Protein AF-A0A417VMA9-F1 (afdb_monomer)

Solvent-accessible surface area (backbone atoms only — not comparable to full-atom values): 10543 Å² total; per-residue (Å²): 118,49,78,43,58,82,86,74,83,81,53,62,30,38,39,40,76,44,81,54,80,94,38,62,38,35,38,40,38,42,87,81,85,48,74,81,24,49,42,68,29,71,67,46,58,59,32,67,67,30,81,51,71,67,40,43,45,50,41,33,34,76,70,70,50,23,21,69,17,14,29,20,3,49,51,17,43,26,42,71,57,27,66,65,32,25,73,35,70,60,92,77,21,39,17,34,72,40,32,38,71,70,56,33,54,49,42,41,50,50,12,54,43,54,78,28,54,60,62,32,52,28,27,49,52,41,40,53,61,57,56,45,46,82,36,59,69,59,51,53,46,26,38,66,32,80,48,16,37,55,28,13,46,46,40,38,62,67,74,66,51,48,64,26,90,84,53,82,31,44,62,46,80,60,76,93,51,62,88,49,42,83,40,18,21,59,59,38,64,57,21,23,54,41,1,45,54,42,47,72,69,53,132

Radius of gyration: 18.24 Å; Cα contacts (8 Å, |Δi|>4): 379; chains: 1; bounding box: 50×52×32 Å

Sequence (203 aa):
MYAGDIDGDGQAEIIQASYSRGRVCIDKFQTNNRIVGYGRPYVAALAGSVGDENALYEYLTKTCGFSKAGACGVLANIYVESTYDPTNVTGRYYGICQWGDDRLRNMKNYCIQNGYSPDSFQGQVSFMVYELADYPELVTFLKTATDPQLAAQEFCAGYERAVDSSGAGAKYTGNLYPARRKNSYQALKKRMNEAERLFQSKG

Nearest PDB structures (foldseek):
  6cfc-assembly1_A  TM=4.114E-01  e=4.421E-02  Campylobacter jejuni
  3na0-assembly1_A  TM=1.579E-01  e=2.873E+00  Homo sapiens

Structure (mmCIF, N/CA/C/O backbone):
data_AF-A0A417VMA9-F1
#
_entry.id   AF-A0A417VMA9-F1
#
loop_
_atom_site.group_PDB
_atom_site.id
_atom_site.type_symbol
_atom_site.label_atom_id
_atom_site.label_alt_id
_atom_site.label_comp_id
_atom_site.label_asym_id
_atom_site.label_entity_id
_atom_site.label_seq_id
_atom_site.pdbx_PDB_ins_code
_atom_site.Cartn_x
_atom_site.Cartn_y
_atom_site.Cartn_z
_atom_site.occupancy
_atom_site.B_iso_or_equiv
_atom_site.auth_seq_id
_atom_site.auth_comp_id
_atom_site.auth_asym_id
_atom_site.auth_atom_id
_atom_site.pdbx_PDB_model_num
ATOM 1 N N . MET A 1 1 ? -18.044 -26.624 13.365 1.00 62.94 1 MET A N 1
ATOM 2 C CA . MET A 1 1 ? -18.110 -27.461 12.154 1.00 62.94 1 MET A CA 1
ATOM 3 C C . MET A 1 1 ? -19.580 -27.666 11.854 1.00 62.94 1 MET A C 1
ATOM 5 O O . MET A 1 1 ? -20.301 -28.058 12.762 1.00 62.94 1 MET A O 1
ATOM 9 N N . TYR A 1 2 ? -20.026 -27.297 10.660 1.00 69.94 2 TYR A N 1
ATOM 10 C CA . TYR A 1 2 ? -21.401 -27.496 10.197 1.00 69.94 2 TYR A CA 1
ATOM 11 C C . TYR A 1 2 ? -21.351 -28.372 8.945 1.00 69.94 2 TYR A C 1
ATOM 13 O O . TYR A 1 2 ? -20.438 -28.195 8.142 1.00 69.94 2 TYR A O 1
ATOM 21 N N . ALA A 1 3 ? -22.283 -29.313 8.805 1.00 69.25 3 ALA A N 1
ATOM 22 C CA . ALA A 1 3 ? -22.387 -30.177 7.635 1.00 69.25 3 ALA A CA 1
ATOM 23 C C . ALA A 1 3 ? -23.830 -30.174 7.118 1.00 69.25 3 ALA A C 1
ATOM 25 O O . ALA A 1 3 ? -24.752 -30.418 7.898 1.00 69.25 3 ALA A O 1
ATOM 26 N N . GLY A 1 4 ? -24.020 -29.882 5.833 1.00 72.56 4 GLY A N 1
ATOM 27 C CA . GLY A 1 4 ? -25.332 -29.801 5.187 1.00 72.56 4 GLY A CA 1
ATOM 28 C C . GLY A 1 4 ? -25.221 -29.379 3.723 1.00 72.56 4 GLY A C 1
ATOM 29 O O . GLY A 1 4 ? -24.133 -29.033 3.280 1.00 72.56 4 GLY A O 1
ATOM 30 N N . ASP A 1 5 ? -26.330 -29.426 2.991 1.00 74.69 5 ASP A N 1
ATOM 31 C CA . ASP A 1 5 ? -26.445 -28.839 1.649 1.00 74.69 5 ASP A CA 1
ATOM 32 C C . ASP A 1 5 ? -26.721 -27.337 1.803 1.00 74.69 5 ASP A C 1
ATOM 34 O O . ASP A 1 5 ? -27.808 -26.933 2.228 1.00 74.69 5 ASP A O 1
ATOM 38 N N . ILE A 1 6 ? -25.688 -26.520 1.601 1.00 66.94 6 ILE A N 1
ATOM 39 C CA . ILE A 1 6 ? -25.705 -25.091 1.949 1.00 66.94 6 ILE A CA 1
ATOM 40 C C . ILE A 1 6 ? -26.002 -24.226 0.727 1.00 66.94 6 ILE A C 1
ATOM 42 O O . ILE A 1 6 ? -26.491 -23.106 0.887 1.00 66.94 6 ILE A O 1
ATOM 46 N N . ASP A 1 7 ? -25.704 -24.712 -0.478 1.00 65.25 7 ASP A N 1
ATOM 47 C CA . ASP A 1 7 ? -25.976 -23.994 -1.725 1.00 65.25 7 ASP A CA 1
ATOM 48 C C . ASP A 1 7 ? -27.161 -24.548 -2.533 1.00 65.25 7 ASP A C 1
ATOM 50 O O . ASP A 1 7 ? -27.565 -23.919 -3.513 1.00 65.25 7 ASP A O 1
ATOM 54 N N . GLY A 1 8 ? -27.792 -25.629 -2.069 1.00 67.81 8 GLY A N 1
ATOM 55 C CA . GLY A 1 8 ? -29.002 -26.194 -2.654 1.00 67.81 8 GLY A CA 1
ATOM 56 C C . GLY A 1 8 ? -28.743 -27.018 -3.914 1.00 67.81 8 GLY A C 1
ATOM 57 O O . GLY A 1 8 ? -29.671 -27.203 -4.707 1.00 67.81 8 GLY A O 1
ATOM 58 N N . ASP A 1 9 ? -27.506 -27.477 -4.134 1.00 74.62 9 ASP A N 1
ATOM 59 C CA . ASP A 1 9 ? -27.121 -28.296 -5.288 1.00 74.62 9 ASP A CA 1
ATOM 60 C C . ASP A 1 9 ? -27.356 -29.807 -5.079 1.00 74.62 9 ASP A C 1
ATOM 62 O O . ASP A 1 9 ? -27.178 -30.606 -6.006 1.00 74.62 9 ASP A O 1
ATOM 66 N N . GLY A 1 10 ? -27.802 -30.202 -3.881 1.00 73.50 10 GLY A N 1
ATOM 67 C CA . GLY A 1 10 ? -28.049 -31.589 -3.503 1.00 73.50 10 GLY A CA 1
ATOM 68 C C . GLY A 1 10 ? -26.810 -32.346 -3.014 1.00 73.50 10 GLY A C 1
ATOM 69 O O . GLY A 1 10 ? -26.902 -33.558 -2.791 1.00 73.50 10 GLY A O 1
ATOM 70 N N . GLN A 1 11 ? -25.662 -31.685 -2.834 1.00 71.62 11 GLN A N 1
ATOM 71 C CA . GLN A 1 11 ? -24.444 -32.256 -2.256 1.00 71.62 11 GLN A CA 1
ATOM 72 C C . GLN A 1 11 ? -24.197 -31.728 -0.840 1.00 71.62 11 GLN A C 1
ATOM 74 O O . GLN A 1 11 ? -24.421 -30.570 -0.515 1.00 71.62 11 GLN A O 1
ATOM 79 N N . ALA A 1 12 ? -23.703 -32.602 0.039 1.00 63.12 12 ALA A N 1
ATOM 80 C CA . ALA A 1 12 ? -23.353 -32.206 1.396 1.00 63.12 12 ALA A CA 1
ATOM 81 C C . ALA A 1 12 ? -21.993 -31.496 1.427 1.00 63.12 12 ALA A C 1
ATOM 83 O O . ALA A 1 12 ? -20.994 -32.006 0.908 1.00 63.12 12 ALA A O 1
ATOM 84 N N . GLU A 1 13 ? -21.929 -30.367 2.127 1.00 73.12 13 GLU A N 1
ATOM 85 C CA . GLU A 1 13 ? -20.699 -29.617 2.352 1.00 73.12 13 GLU A CA 1
ATOM 86 C C . GLU A 1 13 ? -20.372 -29.488 3.821 1.00 73.12 13 GLU A C 1
ATOM 88 O O . GLU A 1 13 ? -21.246 -29.432 4.684 1.00 73.12 13 GLU A O 1
ATOM 93 N N . ILE A 1 14 ? -19.075 -29.411 4.100 1.00 66.44 14 ILE A N 1
ATOM 94 C CA . ILE A 1 14 ? -18.556 -29.164 5.434 1.00 66.44 14 ILE A CA 1
ATOM 95 C C . ILE A 1 14 ? -18.055 -27.729 5.476 1.00 66.44 14 ILE A C 1
ATOM 97 O O . ILE A 1 14 ? -17.143 -27.356 4.737 1.00 66.44 14 ILE A O 1
ATOM 101 N N . ILE A 1 15 ? -18.624 -26.943 6.386 1.00 66.50 15 ILE A N 1
ATOM 102 C CA . ILE A 1 15 ? -18.086 -25.647 6.772 1.00 66.50 15 ILE A CA 1
ATOM 103 C C . ILE A 1 15 ? -17.265 -25.798 8.046 1.00 66.50 15 ILE A C 1
ATOM 105 O O . ILE A 1 15 ? -17.775 -26.156 9.121 1.00 66.50 15 ILE A O 1
ATOM 109 N N . GLN A 1 16 ? -15.990 -25.440 7.943 1.00 65.81 16 GLN A N 1
ATOM 110 C CA . GLN A 1 16 ? -15.121 -25.254 9.092 1.00 65.81 16 GLN A CA 1
ATOM 111 C C . GLN A 1 16 ? -14.770 -23.777 9.228 1.00 65.81 16 GLN A C 1
ATOM 113 O O . GLN A 1 16 ? -14.097 -23.204 8.383 1.00 65.81 16 GLN A O 1
ATOM 118 N N . ALA A 1 17 ? -15.212 -23.155 10.318 1.00 63.62 17 ALA A N 1
ATOM 119 C CA . ALA A 1 17 ? -14.650 -21.877 10.715 1.00 63.62 17 ALA A CA 1
ATOM 120 C C . ALA A 1 17 ? -13.272 -22.135 11.332 1.00 63.62 17 ALA A C 1
ATOM 122 O O . ALA A 1 17 ? -13.153 -22.908 12.287 1.00 63.62 17 ALA A O 1
ATOM 123 N N . SER A 1 18 ? -12.245 -21.503 10.787 1.00 61.75 18 SER A N 1
ATOM 124 C CA . SER A 1 18 ? -10.897 -21.492 11.339 1.00 61.75 18 SER A CA 1
ATOM 125 C C . SER A 1 18 ? -10.500 -20.046 11.655 1.00 61.75 18 SER A C 1
ATOM 127 O O . SER A 1 18 ? -11.027 -19.094 11.080 1.00 61.75 18 SER A O 1
ATOM 129 N N . TYR A 1 19 ? -9.628 -19.852 12.644 1.00 52.66 19 TYR A N 1
ATOM 130 C CA . TYR A 1 19 ? -9.068 -18.538 12.950 1.00 52.66 19 TYR A CA 1
ATOM 131 C C . TYR A 1 19 ? -7.613 -18.530 12.505 1.00 52.66 19 TYR A C 1
ATOM 133 O O . TYR A 1 19 ? -6.790 -19.273 13.038 1.00 52.66 19 TYR A O 1
ATOM 141 N N . SER A 1 20 ? -7.303 -17.718 11.501 1.00 54.97 20 SER A N 1
ATOM 142 C CA . SER A 1 20 ? -5.969 -17.618 10.920 1.00 54.97 20 SER A CA 1
ATOM 143 C C . SER A 1 20 ? -5.673 -16.168 10.573 1.00 54.97 20 SER A C 1
ATOM 145 O O . SER A 1 20 ? -6.561 -15.429 10.145 1.00 54.97 20 SER A O 1
ATOM 147 N N . ARG A 1 21 ? -4.421 -15.737 10.776 1.00 58.12 21 ARG A N 1
ATOM 148 C CA . ARG A 1 21 ? -3.958 -14.386 10.406 1.00 58.12 21 ARG A CA 1
ATOM 149 C C . ARG A 1 21 ? -4.844 -13.250 10.955 1.00 58.12 21 ARG A C 1
ATOM 151 O O . ARG A 1 21 ? -5.111 -12.259 10.279 1.00 58.12 21 ARG A O 1
ATOM 158 N N . GLY A 1 22 ? -5.339 -13.409 12.185 1.00 53.28 22 GLY A N 1
ATOM 159 C CA . GLY A 1 22 ? -6.179 -12.411 12.857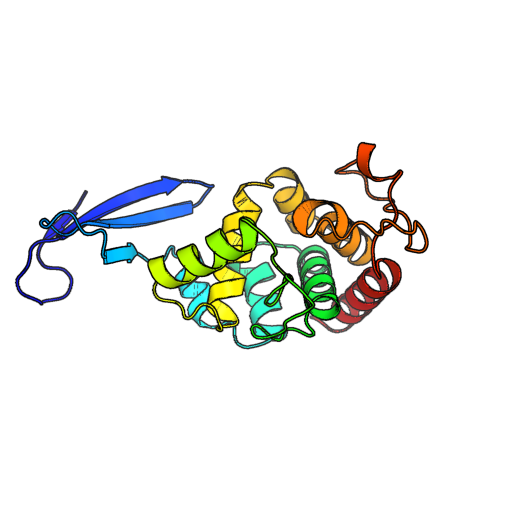 1.00 53.28 22 GLY A CA 1
ATOM 160 C C . GLY A 1 22 ? -7.626 -12.329 12.350 1.00 53.28 22 GLY A C 1
ATOM 161 O O . GLY A 1 22 ? -8.316 -11.351 12.639 1.00 53.28 22 GLY A O 1
ATOM 162 N N . ARG A 1 23 ? -8.093 -13.313 11.568 1.00 53.78 23 ARG A N 1
ATOM 163 C CA . ARG A 1 23 ? -9.422 -13.334 10.940 1.00 53.78 23 ARG A CA 1
ATOM 164 C C . ARG A 1 23 ? -10.092 -14.688 11.102 1.00 53.78 23 ARG A C 1
ATOM 166 O O . ARG A 1 23 ? -9.427 -15.717 11.139 1.00 53.78 23 ARG A O 1
ATOM 173 N N . VAL A 1 24 ? -11.422 -14.672 11.132 1.00 56.66 24 VAL A N 1
ATOM 174 C CA . VAL A 1 24 ? -12.223 -15.882 10.928 1.00 56.66 24 VAL A CA 1
ATOM 175 C C . VAL A 1 24 ? -12.251 -16.169 9.425 1.00 56.66 24 VAL A C 1
ATOM 177 O O . VAL A 1 24 ? -12.772 -15.364 8.650 1.00 56.66 24 VAL A O 1
ATOM 180 N N . CYS A 1 25 ? -11.663 -17.288 9.019 1.00 56.97 25 CYS A N 1
ATOM 181 C CA . CYS A 1 25 ? -11.839 -17.893 7.706 1.00 56.97 25 CYS A CA 1
ATOM 182 C C . CYS A 1 25 ? -12.927 -18.966 7.793 1.00 56.97 25 CYS A C 1
ATOM 184 O O . CYS A 1 25 ? -13.089 -19.631 8.815 1.00 56.97 25 CYS A O 1
ATOM 186 N N . ILE A 1 26 ? -13.721 -19.085 6.735 1.00 57.34 26 ILE A N 1
ATOM 187 C CA . ILE A 1 26 ? -14.785 -20.079 6.625 1.00 57.34 26 ILE A CA 1
ATOM 188 C C . ILE A 1 26 ? -14.368 -20.994 5.484 1.00 57.34 26 ILE A C 1
ATOM 190 O O . ILE A 1 26 ? -14.397 -20.580 4.339 1.00 57.34 26 ILE A O 1
ATOM 194 N N . ASP A 1 27 ? -13.949 -22.214 5.767 1.00 60.56 27 ASP A N 1
ATOM 195 C CA . ASP A 1 27 ? -13.502 -23.163 4.750 1.00 60.56 27 ASP A CA 1
ATOM 196 C C . ASP A 1 27 ? -14.712 -23.987 4.281 1.00 60.56 27 ASP A C 1
ATOM 198 O O . ASP A 1 27 ? -15.361 -24.621 5.118 1.00 60.56 27 ASP A O 1
ATOM 202 N N . LYS A 1 28 ? -15.040 -23.976 2.975 1.00 57.41 28 LYS A N 1
ATOM 203 C CA . LYS A 1 28 ? -16.066 -24.857 2.381 1.00 57.41 28 LYS A CA 1
ATOM 204 C C . LYS A 1 28 ? -15.379 -26.074 1.753 1.00 57.41 28 LYS A C 1
ATOM 206 O O . LYS A 1 28 ? -14.653 -25.950 0.764 1.00 57.41 28 LYS A O 1
ATOM 211 N N . PHE A 1 29 ? -15.624 -27.258 2.306 1.00 56.09 29 PHE A N 1
ATOM 212 C CA . PHE A 1 29 ? -15.142 -28.532 1.770 1.00 56.09 29 PHE A CA 1
ATOM 213 C C . PHE A 1 29 ? -16.305 -29.316 1.150 1.00 56.09 29 PHE A C 1
ATOM 215 O O . PHE A 1 29 ? -17.298 -29.571 1.829 1.00 56.09 29 PHE A O 1
ATOM 222 N N . GLN A 1 30 ? -16.175 -29.734 -0.113 1.00 56.91 30 GLN A N 1
ATOM 223 C CA . GLN A 1 30 ? -17.049 -30.750 -0.715 1.00 56.91 30 GLN A CA 1
ATOM 224 C C . GLN A 1 30 ? -16.415 -32.140 -0.563 1.00 56.91 30 GLN A C 1
ATOM 226 O O . GLN A 1 30 ? -15.189 -32.285 -0.611 1.00 56.91 30 GLN A O 1
ATOM 231 N N . THR A 1 31 ? -17.242 -33.179 -0.415 1.00 51.75 31 THR A N 1
ATOM 232 C CA . THR A 1 31 ? -16.823 -34.573 -0.153 1.00 51.75 31 THR A CA 1
ATOM 233 C C . THR A 1 31 ? -15.995 -35.224 -1.272 1.00 51.75 31 THR A C 1
ATOM 235 O O . THR A 1 31 ? -15.455 -36.306 -1.073 1.00 51.75 31 THR A O 1
ATOM 238 N N . ASN A 1 32 ? -15.802 -34.554 -2.413 1.00 49.09 32 ASN A N 1
ATOM 239 C CA . ASN A 1 32 ? -15.029 -35.050 -3.560 1.00 49.09 32 ASN A CA 1
ATOM 240 C C . ASN A 1 32 ? -13.597 -34.485 -3.655 1.00 49.09 32 ASN A C 1
ATOM 242 O O . ASN A 1 32 ? -13.056 -34.323 -4.747 1.00 49.09 32 ASN A O 1
ATOM 246 N N . ASN A 1 33 ? -12.961 -34.191 -2.515 1.00 45.53 33 ASN A N 1
ATOM 247 C CA . ASN A 1 33 ? -11.546 -33.794 -2.423 1.00 45.53 33 ASN A CA 1
ATOM 248 C C . ASN A 1 33 ? -11.173 -32.522 -3.222 1.00 45.53 33 ASN A C 1
ATOM 250 O O . ASN A 1 33 ? -10.002 -32.279 -3.520 1.00 45.53 33 ASN A O 1
ATOM 254 N N . ARG A 1 34 ? -12.168 -31.693 -3.561 1.00 43.31 34 ARG A N 1
ATOM 255 C CA . ARG A 1 34 ? -11.998 -30.394 -4.214 1.00 43.31 34 ARG A CA 1
ATOM 256 C C . ARG A 1 34 ? -12.471 -29.310 -3.253 1.00 43.31 34 ARG A C 1
ATOM 258 O O . ARG A 1 34 ? -13.657 -29.190 -2.968 1.00 43.31 34 ARG A O 1
ATOM 265 N N . ILE A 1 35 ? -11.528 -28.526 -2.739 1.00 48.75 35 ILE A N 1
ATOM 266 C CA . ILE A 1 35 ? -11.827 -27.283 -2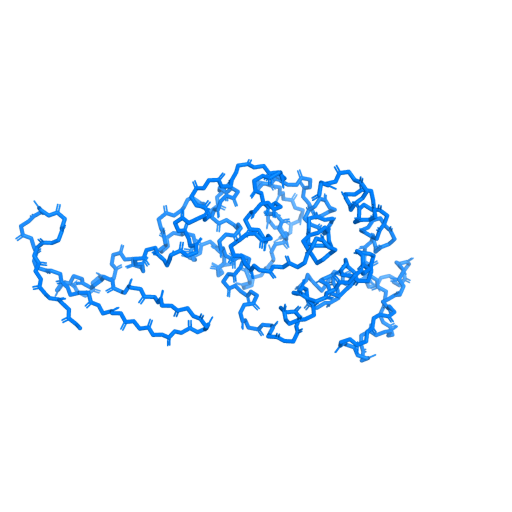.021 1.00 48.75 35 ILE A CA 1
ATOM 267 C C . ILE A 1 35 ? -12.434 -26.329 -3.055 1.00 48.75 35 ILE A C 1
ATOM 269 O O . ILE A 1 35 ? -11.745 -25.914 -3.987 1.00 48.75 35 ILE A O 1
ATOM 273 N N . VAL A 1 36 ? -13.727 -26.023 -2.932 1.00 46.34 36 VAL A N 1
ATOM 274 C CA . VAL A 1 36 ? -14.442 -25.105 -3.844 1.00 46.34 36 VAL A CA 1
ATOM 275 C C . VAL A 1 36 ? -14.317 -23.636 -3.435 1.00 46.34 36 VAL A C 1
ATOM 277 O O . VAL A 1 36 ? -14.868 -22.757 -4.089 1.00 46.34 36 VAL A O 1
ATOM 280 N N . GLY A 1 37 ? -13.516 -23.356 -2.410 1.00 50.12 37 GLY A N 1
ATOM 281 C CA . GLY A 1 37 ? -13.086 -22.013 -2.053 1.00 50.12 37 GLY A CA 1
ATOM 282 C C . GLY A 1 37 ? -13.115 -21.783 -0.552 1.00 50.12 37 GLY A C 1
ATOM 283 O O . GLY A 1 37 ? -13.890 -22.390 0.191 1.00 50.12 37 GLY A O 1
ATOM 284 N N . TYR A 1 38 ? -12.254 -20.876 -0.113 1.00 44.69 38 TYR A N 1
ATOM 285 C CA . TYR A 1 38 ? -12.371 -20.263 1.198 1.00 44.69 38 TYR A CA 1
ATOM 286 C C . TYR A 1 38 ? -13.596 -19.341 1.130 1.00 44.69 38 TYR A C 1
ATOM 288 O O . TYR A 1 38 ? -13.628 -18.384 0.356 1.00 44.69 38 TYR A O 1
ATOM 296 N N . GLY A 1 39 ? -14.646 -19.663 1.880 1.00 44.09 39 GLY A N 1
ATOM 297 C CA . GLY A 1 39 ? -15.782 -18.785 2.114 1.00 44.09 39 GLY A CA 1
ATOM 298 C C . GLY A 1 39 ? -15.279 -17.399 2.502 1.00 44.09 39 GLY A C 1
ATOM 299 O O . GLY A 1 39 ? -14.405 -17.256 3.361 1.00 44.09 39 GLY A O 1
ATOM 300 N N . ARG A 1 40 ? -15.807 -16.387 1.802 1.00 47.22 40 ARG A N 1
ATOM 301 C CA . ARG A 1 40 ? -15.371 -14.990 1.886 1.00 47.22 40 ARG A CA 1
ATOM 302 C C . ARG A 1 40 ? -15.208 -14.590 3.357 1.00 47.22 40 ARG A C 1
ATOM 304 O O . ARG A 1 40 ? -16.220 -14.513 4.056 1.00 47.22 40 ARG A O 1
ATOM 311 N N . PRO A 1 41 ? -13.987 -14.313 3.858 1.00 45.22 41 PRO A N 1
ATOM 312 C CA . PRO A 1 41 ? -13.857 -13.765 5.202 1.00 45.22 41 PRO A CA 1
ATOM 313 C C . PRO A 1 41 ? -14.672 -12.465 5.280 1.00 45.22 41 PRO A C 1
ATOM 315 O O . PRO A 1 41 ? -14.814 -11.770 4.278 1.00 45.22 41 PRO A O 1
ATOM 318 N N . TYR A 1 42 ? -15.225 -12.111 6.441 1.00 40.28 42 TYR A N 1
ATOM 319 C CA . TYR A 1 42 ? -16.093 -10.924 6.587 1.00 40.28 42 TYR A CA 1
ATOM 320 C C . TYR A 1 42 ? -15.463 -9.635 6.006 1.00 40.28 42 TYR A C 1
ATOM 322 O O . TYR A 1 42 ? -16.126 -8.827 5.362 1.00 40.28 42 TYR A O 1
ATOM 330 N N . VAL A 1 43 ? -14.138 -9.509 6.116 1.00 47.62 43 VAL A N 1
ATOM 331 C CA . VAL A 1 43 ? -13.332 -8.477 5.440 1.00 47.62 43 VAL A CA 1
ATOM 332 C C . VAL A 1 43 ? -13.384 -8.549 3.904 1.00 47.62 43 VAL A C 1
ATOM 334 O O . VAL A 1 43 ? -13.483 -7.521 3.257 1.00 47.62 43 VAL A O 1
ATOM 337 N N . ALA A 1 44 ? -13.378 -9.731 3.289 1.00 43.88 44 ALA A N 1
ATOM 338 C CA . ALA A 1 44 ? -13.539 -9.908 1.845 1.00 43.88 44 ALA A CA 1
ATOM 339 C C . ALA A 1 44 ? -14.959 -9.544 1.365 1.00 43.88 44 ALA A C 1
ATOM 341 O O . ALA A 1 44 ? -15.103 -8.974 0.289 1.00 43.88 44 ALA A O 1
ATOM 342 N N . ALA A 1 45 ? -15.998 -9.789 2.170 1.00 45.31 45 ALA A N 1
ATOM 343 C CA . ALA A 1 45 ? -17.349 -9.306 1.866 1.00 45.31 45 ALA A CA 1
ATOM 344 C C . ALA A 1 45 ? -17.446 -7.769 1.917 1.00 45.31 45 ALA A C 1
ATOM 346 O O . ALA A 1 45 ? -18.150 -7.186 1.102 1.00 45.31 45 ALA A O 1
ATOM 347 N N . LEU A 1 46 ? -16.692 -7.111 2.806 1.00 47.25 46 LEU A N 1
ATOM 348 C CA . LEU A 1 46 ? -16.559 -5.647 2.848 1.00 47.25 46 LEU A CA 1
ATOM 349 C C . LEU A 1 46 ? -15.644 -5.099 1.742 1.00 47.25 46 LEU A C 1
ATOM 351 O O . LEU A 1 46 ? -15.904 -4.019 1.223 1.00 47.25 46 LEU A O 1
ATOM 355 N N . ALA A 1 47 ? -14.646 -5.871 1.296 1.00 51.94 47 ALA A N 1
ATOM 356 C CA . ALA A 1 47 ? -13.952 -5.592 0.040 1.00 51.94 47 ALA A CA 1
ATOM 357 C C . ALA A 1 47 ? -14.909 -5.711 -1.173 1.00 51.94 47 ALA A C 1
ATOM 359 O O . ALA A 1 47 ? -14.629 -5.174 -2.238 1.00 51.94 47 ALA A O 1
ATOM 360 N N . GLY A 1 48 ? -16.068 -6.361 -0.982 1.00 47.66 48 GLY A N 1
ATOM 361 C CA . GLY A 1 48 ? -17.286 -6.357 -1.809 1.00 47.66 48 GLY A CA 1
ATOM 362 C C . GLY A 1 48 ? -17.571 -5.102 -2.623 1.00 47.66 48 GLY A C 1
ATOM 363 O O . GLY A 1 48 ? -18.099 -5.204 -3.724 1.00 47.66 48 GLY A O 1
ATOM 364 N N . SER A 1 49 ? -17.267 -3.936 -2.053 1.00 55.91 49 SER A N 1
ATOM 365 C CA . SER A 1 49 ? -17.648 -2.623 -2.567 1.00 55.91 49 SER A CA 1
ATOM 366 C C . SER A 1 49 ? -16.473 -1.768 -3.052 1.00 55.91 49 SER A C 1
ATOM 368 O O . SER A 1 49 ? -16.693 -0.610 -3.410 1.00 55.91 49 SER A O 1
ATOM 370 N N . VAL A 1 50 ? -15.233 -2.283 -3.065 1.00 60.16 50 VAL A N 1
ATOM 371 C CA . VAL A 1 50 ? -14.073 -1.467 -3.456 1.00 60.16 50 VAL A CA 1
ATOM 372 C C . VAL A 1 50 ? -13.944 -1.384 -4.975 1.00 60.16 50 VAL A C 1
ATOM 374 O O . VAL A 1 50 ? -13.507 -2.339 -5.615 1.00 60.16 50 VAL A O 1
ATOM 377 N N . GLY A 1 51 ? -14.315 -0.235 -5.545 1.00 68.62 51 GLY A N 1
ATOM 378 C CA . GLY A 1 51 ? -14.216 0.033 -6.986 1.00 68.62 51 GLY A CA 1
ATOM 379 C C . GLY A 1 51 ? -13.244 1.149 -7.374 1.00 68.62 51 GLY A C 1
ATOM 380 O O . GLY A 1 51 ? -12.903 1.262 -8.546 1.00 68.62 51 GLY A O 1
ATOM 381 N N . ASP A 1 52 ? -12.803 1.966 -6.415 1.00 81.19 52 ASP A N 1
ATOM 382 C CA . ASP A 1 52 ? -11.962 3.140 -6.652 1.00 81.19 52 ASP A CA 1
ATOM 383 C C . ASP A 1 52 ? -11.152 3.544 -5.398 1.00 81.19 52 ASP A C 1
ATOM 385 O O . ASP A 1 52 ? -11.209 2.889 -4.350 1.00 81.19 52 ASP A O 1
ATOM 389 N N . GLU A 1 53 ? -10.393 4.641 -5.502 1.00 89.69 53 GLU A N 1
ATOM 390 C CA . GLU A 1 53 ? -9.618 5.237 -4.404 1.00 89.69 53 GLU A CA 1
ATOM 391 C C . GLU A 1 53 ? -10.470 5.536 -3.155 1.00 89.69 53 GLU A C 1
ATOM 393 O O . GLU A 1 53 ? -10.026 5.283 -2.033 1.00 89.69 53 GLU A O 1
ATOM 398 N N . ASN A 1 54 ? -11.679 6.085 -3.321 1.00 87.88 54 ASN A N 1
ATOM 399 C CA . ASN A 1 54 ? -12.537 6.471 -2.197 1.00 87.88 54 ASN A CA 1
ATOM 400 C C . ASN A 1 54 ? -13.053 5.235 -1.472 1.00 87.88 54 ASN A C 1
ATOM 402 O O . ASN A 1 54 ? -12.965 5.152 -0.249 1.00 87.88 54 ASN A O 1
ATOM 406 N N . ALA A 1 55 ? -13.536 4.248 -2.217 1.00 84.19 55 ALA A N 1
ATOM 407 C CA . ALA A 1 55 ? -13.978 2.993 -1.644 1.00 84.19 55 ALA A CA 1
ATOM 408 C C . ALA A 1 55 ? -12.822 2.280 -0.923 1.00 84.19 55 ALA A C 1
ATOM 410 O O . ALA A 1 55 ? -13.032 1.674 0.129 1.00 84.19 55 ALA A O 1
ATOM 411 N N . LEU A 1 56 ? -11.589 2.384 -1.438 1.00 90.06 56 LEU A N 1
ATOM 412 C CA . LEU A 1 56 ? -10.415 1.814 -0.777 1.00 90.06 56 LEU A CA 1
ATOM 413 C C . LEU A 1 56 ? -10.079 2.554 0.519 1.00 90.06 56 LEU A C 1
ATOM 415 O O . LEU A 1 56 ? -9.828 1.906 1.533 1.00 90.06 56 LEU A O 1
ATOM 419 N N . TYR A 1 57 ? -10.120 3.887 0.520 1.00 93.56 57 TYR A N 1
ATOM 420 C CA . TYR A 1 57 ? -9.958 4.687 1.737 1.00 93.56 57 TYR A CA 1
ATOM 421 C C . TYR A 1 57 ? -10.957 4.267 2.825 1.00 93.56 57 TYR A C 1
ATOM 423 O O . TYR A 1 57 ? -10.574 3.987 3.964 1.00 93.56 57 TYR A O 1
ATOM 431 N N . GLU A 1 58 ? -12.234 4.174 2.458 1.00 86.81 58 GLU A N 1
ATOM 432 C CA . GLU A 1 58 ? -13.324 3.766 3.343 1.00 86.81 58 GLU A CA 1
ATOM 433 C C . GLU A 1 58 ? -13.111 2.348 3.878 1.00 86.81 58 GLU A C 1
ATOM 435 O O . GLU A 1 58 ? -13.255 2.093 5.073 1.00 86.81 58 GLU A O 1
ATOM 440 N N . TYR A 1 59 ? -12.691 1.420 3.020 1.00 85.19 59 TYR A N 1
ATOM 441 C CA . TYR A 1 59 ? -12.390 0.054 3.426 1.00 85.19 59 TYR A CA 1
ATOM 442 C C . TYR A 1 59 ? -11.202 -0.016 4.403 1.00 85.19 59 TYR A C 1
ATOM 444 O O . TYR A 1 59 ? -11.283 -0.672 5.447 1.00 85.19 59 TYR A O 1
ATOM 452 N N . LEU A 1 60 ? -10.106 0.694 4.129 1.00 91.19 60 LEU A N 1
ATOM 453 C CA . LEU A 1 60 ? -8.931 0.716 5.006 1.00 91.19 60 LEU A CA 1
ATOM 454 C C . LEU A 1 60 ? -9.253 1.325 6.378 1.00 91.19 60 LEU A C 1
ATOM 456 O O . LEU A 1 60 ? -8.850 0.779 7.406 1.00 91.19 60 LEU A O 1
ATOM 460 N N . THR A 1 61 ? -10.009 2.419 6.415 1.00 91.12 61 THR A N 1
ATOM 461 C CA . THR A 1 61 ? -10.332 3.116 7.667 1.00 91.12 61 THR A CA 1
ATOM 462 C C . THR A 1 61 ? -11.438 2.415 8.452 1.00 91.12 61 THR A C 1
ATOM 464 O O . THR A 1 61 ? -11.240 2.068 9.616 1.00 91.12 61 THR A O 1
ATOM 467 N N . LYS A 1 62 ? -12.585 2.134 7.826 1.00 84.19 62 LYS A N 1
ATOM 468 C CA . LYS A 1 62 ? -13.767 1.595 8.516 1.00 84.19 62 LYS A CA 1
ATOM 469 C C . LYS A 1 62 ? -13.698 0.096 8.760 1.00 84.19 62 LYS A C 1
ATOM 471 O O . LYS A 1 62 ? -14.233 -0.377 9.757 1.00 84.19 62 LYS A O 1
ATOM 476 N N . THR A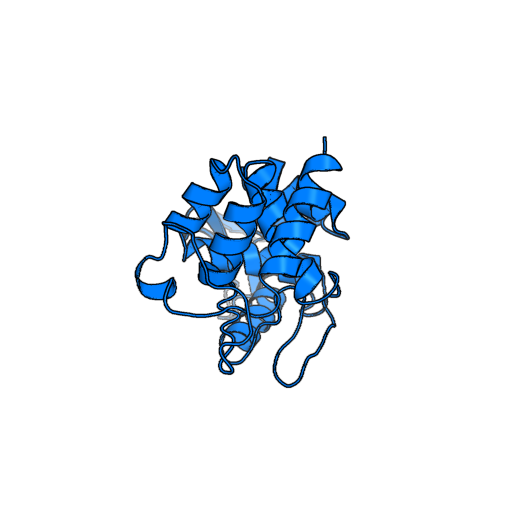 1 63 ? -13.056 -0.655 7.865 1.00 81.81 63 THR A N 1
ATOM 477 C CA . THR A 1 63 ? -12.988 -2.122 7.975 1.00 81.81 63 THR A CA 1
ATOM 478 C C . THR A 1 63 ? -11.655 -2.595 8.537 1.00 81.81 63 THR A C 1
ATOM 480 O O . THR A 1 63 ? -11.627 -3.427 9.443 1.00 81.81 63 THR A O 1
ATOM 483 N N . CYS A 1 64 ? -10.536 -2.076 8.025 1.00 82.12 64 CYS A N 1
ATOM 484 C CA . CYS A 1 64 ? -9.212 -2.495 8.497 1.00 82.12 64 CYS A CA 1
ATOM 485 C C . CYS A 1 64 ? -8.772 -1.751 9.771 1.00 82.12 64 CYS A C 1
ATOM 487 O O . CYS A 1 64 ? -7.844 -2.202 10.450 1.00 82.12 64 CYS A O 1
ATOM 489 N N . GLY A 1 65 ? -9.450 -0.653 10.121 1.00 88.56 65 GLY A N 1
ATOM 490 C CA . GLY A 1 65 ? -9.175 0.155 11.308 1.00 88.56 65 GLY A CA 1
ATOM 491 C C . GLY A 1 65 ? -7.928 1.026 11.182 1.00 88.56 65 GLY A C 1
ATOM 492 O O . GLY A 1 65 ? -7.358 1.401 12.203 1.00 88.56 65 GLY A O 1
ATOM 493 N N . PHE A 1 66 ? -7.451 1.283 9.960 1.00 95.62 66 PHE A N 1
ATOM 494 C CA . PHE A 1 66 ? -6.298 2.155 9.747 1.00 95.62 66 PHE A CA 1
ATOM 495 C C . PHE A 1 66 ? -6.663 3.589 10.117 1.00 95.62 66 PHE A C 1
ATOM 497 O O . PHE A 1 66 ? -7.797 4.024 9.907 1.00 95.62 66 PHE A O 1
ATOM 504 N N . SER A 1 67 ? -5.697 4.340 10.642 1.00 98.31 67 SER A N 1
ATOM 505 C CA . SER A 1 67 ? -5.900 5.772 10.820 1.00 98.31 67 SER A CA 1
ATOM 506 C C . SER A 1 67 ? -6.026 6.445 9.452 1.00 98.31 67 SER A C 1
ATOM 508 O O . SER A 1 67 ? -5.590 5.909 8.429 1.00 98.31 67 SER A O 1
ATOM 510 N N . LYS A 1 68 ? -6.569 7.664 9.422 1.00 98.31 68 LYS A N 1
ATOM 511 C CA . LYS A 1 68 ? -6.622 8.479 8.201 1.00 98.31 68 LYS A CA 1
ATOM 512 C C . LYS A 1 68 ? -5.241 8.629 7.548 1.00 98.31 68 LYS A C 1
ATOM 514 O O . LYS A 1 68 ? -5.112 8.433 6.342 1.00 98.31 68 LYS A O 1
ATOM 519 N N . ALA A 1 69 ? -4.204 8.912 8.342 1.00 98.69 69 ALA A N 1
ATOM 520 C CA . ALA A 1 69 ? -2.830 9.021 7.851 1.00 98.69 69 ALA A CA 1
ATOM 521 C C . ALA A 1 69 ? -2.290 7.677 7.339 1.00 98.69 69 ALA A C 1
ATOM 523 O O . ALA A 1 69 ? -1.706 7.626 6.258 1.00 98.69 69 ALA A O 1
ATOM 524 N N . GLY A 1 70 ? -2.545 6.585 8.067 1.00 98.56 70 GLY A N 1
ATOM 525 C CA . GLY A 1 70 ? -2.185 5.233 7.647 1.00 98.56 70 GLY A CA 1
ATOM 526 C C . GLY A 1 70 ? -2.806 4.860 6.302 1.00 98.56 70 GLY A C 1
ATOM 527 O O . GLY A 1 70 ? -2.095 4.452 5.387 1.00 98.56 70 GLY A O 1
ATOM 528 N N . ALA A 1 71 ? -4.115 5.068 6.150 1.00 98.44 71 ALA A N 1
ATOM 529 C CA . ALA A 1 71 ? -4.835 4.806 4.908 1.00 98.44 71 ALA A CA 1
ATOM 530 C C . ALA A 1 71 ? -4.303 5.655 3.741 1.00 98.44 71 ALA A C 1
ATOM 532 O O . ALA A 1 71 ? -4.038 5.111 2.671 1.00 98.44 71 ALA A O 1
ATOM 533 N N . CYS A 1 72 ? -4.067 6.956 3.948 1.00 98.69 72 CYS A N 1
ATOM 534 C CA . CYS A 1 72 ? -3.491 7.830 2.917 1.00 98.69 72 CYS A CA 1
ATOM 535 C C . CYS A 1 72 ? -2.083 7.385 2.491 1.00 98.69 72 CYS A C 1
ATOM 537 O O . CYS A 1 72 ? -1.758 7.445 1.307 1.00 98.69 72 CYS A O 1
ATOM 539 N N . GLY A 1 73 ? -1.273 6.874 3.424 1.00 98.62 73 GLY A N 1
ATOM 540 C CA . GLY A 1 73 ? 0.033 6.293 3.117 1.00 98.62 73 GLY A CA 1
ATOM 541 C C . GLY A 1 73 ? -0.045 5.073 2.191 1.00 98.62 73 GLY A C 1
ATOM 542 O O . GLY A 1 73 ? 0.751 4.963 1.257 1.00 98.62 73 GLY A O 1
ATOM 543 N N . VAL A 1 74 ? -1.018 4.178 2.401 1.00 98.62 74 VAL A N 1
ATOM 544 C CA . VAL A 1 74 ? -1.256 3.012 1.522 1.00 98.62 74 VAL A CA 1
ATOM 545 C C . VAL A 1 74 ? -1.742 3.466 0.143 1.00 98.62 74 VAL A C 1
ATOM 547 O O . VAL A 1 74 ? -1.170 3.066 -0.870 1.00 98.62 74 VAL A O 1
ATOM 550 N N . LEU A 1 75 ? -2.753 4.338 0.096 1.00 98.44 75 LEU A N 1
ATOM 551 C CA . LEU A 1 75 ? -3.321 4.862 -1.152 1.00 98.44 75 LEU A CA 1
ATOM 552 C C . LEU A 1 75 ? -2.257 5.521 -2.033 1.00 98.44 75 LEU A C 1
ATOM 554 O O . LEU A 1 75 ? -2.153 5.215 -3.217 1.00 98.44 75 LEU A O 1
ATOM 558 N N . ALA A 1 76 ? -1.401 6.352 -1.438 1.00 98.50 76 ALA A N 1
ATOM 559 C CA . ALA A 1 76 ? -0.326 7.021 -2.155 1.00 98.50 76 ALA A CA 1
ATOM 560 C C . ALA A 1 76 ? 0.692 6.054 -2.773 1.00 98.50 76 ALA A C 1
ATOM 562 O O . ALA A 1 76 ? 1.245 6.334 -3.837 1.00 98.50 76 ALA A O 1
ATOM 563 N N . ASN A 1 77 ? 0.950 4.917 -2.120 1.00 98.69 77 ASN A N 1
ATOM 564 C CA . ASN A 1 77 ? 1.794 3.878 -2.698 1.00 98.69 77 ASN A CA 1
ATOM 565 C C . ASN A 1 77 ? 1.114 3.250 -3.914 1.00 98.69 77 ASN A C 1
ATOM 567 O O . ASN A 1 77 ? 1.711 3.256 -4.984 1.00 98.69 77 ASN A O 1
ATOM 571 N N . ILE A 1 78 ? -0.143 2.822 -3.785 1.00 98.19 78 ILE A N 1
ATOM 572 C CA . ILE A 1 78 ? -0.911 2.225 -4.890 1.00 98.19 78 ILE A CA 1
ATOM 573 C C . ILE A 1 78 ? -1.020 3.184 -6.084 1.00 98.19 78 ILE A C 1
ATOM 575 O O . ILE A 1 78 ? -0.844 2.775 -7.232 1.00 98.19 78 ILE A O 1
ATOM 579 N N . TYR A 1 79 ? -1.243 4.476 -5.830 1.00 97.62 79 TYR A N 1
ATOM 580 C CA . TYR A 1 79 ? -1.243 5.497 -6.874 1.00 97.62 79 TYR A CA 1
ATOM 581 C C . TYR A 1 79 ? 0.087 5.543 -7.634 1.00 97.62 79 TYR A C 1
ATOM 583 O O . TYR A 1 79 ? 0.102 5.603 -8.861 1.00 97.62 79 TYR A O 1
ATOM 591 N N . VAL A 1 80 ? 1.217 5.502 -6.923 1.00 97.25 80 VAL A N 1
ATOM 592 C CA . VAL A 1 80 ? 2.542 5.526 -7.555 1.00 97.25 80 VAL A CA 1
ATOM 593 C C . VAL A 1 80 ? 2.855 4.223 -8.289 1.00 97.25 80 VAL A C 1
ATOM 595 O O . VAL A 1 80 ? 3.484 4.294 -9.341 1.00 97.25 80 VAL A O 1
ATOM 598 N N . GLU A 1 81 ? 2.417 3.078 -7.766 1.00 96.69 81 GLU A N 1
ATOM 599 C CA . GLU A 1 81 ? 2.623 1.767 -8.390 1.00 96.69 81 GLU A CA 1
ATOM 600 C C . GLU A 1 81 ? 1.833 1.603 -9.693 1.00 96.69 81 GLU A C 1
ATOM 602 O O . GLU A 1 81 ? 2.353 1.076 -10.671 1.00 96.69 81 GLU A O 1
ATOM 607 N N . SER A 1 82 ? 0.571 2.034 -9.716 1.00 96.69 82 SER A N 1
ATOM 608 C CA . SER A 1 82 ? -0.364 1.622 -10.773 1.00 96.69 82 SER A CA 1
ATOM 609 C C . SER A 1 82 ? -1.383 2.680 -11.177 1.00 96.69 82 SER A C 1
ATOM 611 O O . SER A 1 82 ? -2.152 2.457 -12.103 1.00 96.69 82 SER A O 1
ATOM 613 N N . THR A 1 83 ? -1.447 3.826 -10.493 1.00 95.75 83 THR A N 1
ATOM 614 C CA . THR A 1 83 ? -2.581 4.764 -10.620 1.00 95.75 83 THR A CA 1
ATOM 615 C C . THR A 1 83 ? -3.925 4.068 -10.341 1.00 95.75 83 THR A C 1
ATOM 617 O O . THR A 1 83 ? -4.935 4.364 -10.971 1.00 95.75 83 THR A O 1
ATOM 620 N N . TYR A 1 84 ? -3.931 3.125 -9.389 1.00 94.62 84 TYR A N 1
ATOM 621 C CA . TYR A 1 84 ? -5.082 2.285 -9.023 1.00 94.62 84 TYR A CA 1
ATOM 622 C C . TYR A 1 84 ? -5.583 1.339 -10.128 1.00 94.62 84 TYR A C 1
ATOM 624 O O . TYR A 1 84 ? -6.648 0.745 -9.974 1.00 94.62 84 TYR A O 1
ATOM 632 N N . ASP A 1 85 ? -4.838 1.158 -11.219 1.00 94.94 85 ASP A N 1
ATOM 633 C CA . ASP A 1 85 ? -5.217 0.246 -12.296 1.00 94.94 85 ASP A CA 1
ATOM 634 C C . ASP A 1 85 ? -4.837 -1.209 -11.939 1.00 94.94 85 ASP A C 1
ATOM 636 O O . ASP A 1 85 ? -3.648 -1.547 -11.881 1.00 94.94 85 ASP A O 1
ATOM 640 N N . PRO A 1 86 ? -5.819 -2.107 -11.719 1.00 95.38 86 PRO A N 1
ATOM 641 C CA . PRO A 1 86 ? -5.544 -3.501 -11.384 1.00 95.38 86 PRO A CA 1
ATOM 642 C C . PRO A 1 86 ? -4.971 -4.299 -12.560 1.00 95.38 86 PRO A C 1
ATOM 644 O O . PRO A 1 86 ? -4.464 -5.397 -12.354 1.00 95.38 86 PRO A O 1
ATOM 647 N N . THR A 1 87 ? -5.010 -3.764 -13.777 1.00 96.50 87 THR A N 1
ATOM 648 C CA . THR A 1 87 ? -4.446 -4.399 -14.973 1.00 96.50 87 THR A CA 1
ATOM 649 C C . THR A 1 87 ? -3.082 -3.836 -15.362 1.00 96.50 87 THR A C 1
ATOM 651 O O . THR A 1 87 ? -2.491 -4.298 -16.338 1.00 96.50 87 THR A O 1
ATOM 654 N N . ASN A 1 88 ? -2.547 -2.881 -14.590 1.00 96.88 88 ASN A N 1
ATOM 655 C CA . ASN A 1 88 ? -1.274 -2.242 -14.892 1.00 96.88 88 ASN A CA 1
ATOM 656 C C . ASN A 1 88 ? -0.120 -3.254 -14.903 1.00 96.88 88 ASN A C 1
ATOM 658 O O . ASN A 1 88 ? 0.035 -4.044 -13.966 1.00 96.88 88 ASN A O 1
ATOM 662 N N . VAL A 1 89 ? 0.721 -3.192 -15.937 1.00 97.00 89 VAL A N 1
ATOM 663 C CA . VAL A 1 89 ? 1.883 -4.071 -16.104 1.00 97.00 89 VAL A CA 1
ATOM 664 C C . VAL A 1 89 ? 3.140 -3.245 -16.331 1.00 97.00 89 VAL A C 1
ATOM 666 O O . VAL A 1 89 ? 3.231 -2.510 -17.315 1.00 97.00 89 VAL A O 1
ATOM 669 N N . THR A 1 90 ? 4.147 -3.446 -15.481 1.00 94.38 90 THR A N 1
ATOM 670 C CA . THR A 1 90 ? 5.491 -2.886 -15.668 1.00 94.38 90 THR A CA 1
ATOM 671 C C . THR A 1 90 ? 6.521 -4.009 -15.655 1.00 94.38 90 THR A C 1
ATOM 673 O O . THR A 1 90 ? 6.892 -4.543 -14.609 1.00 94.38 90 THR A O 1
ATOM 676 N N . GLY A 1 91 ? 7.011 -4.404 -16.832 1.00 94.06 91 GLY A N 1
ATOM 677 C CA . GLY A 1 91 ? 7.946 -5.525 -16.953 1.00 94.06 91 GLY A CA 1
ATOM 678 C C . GLY A 1 91 ? 7.338 -6.829 -16.420 1.00 94.06 91 GLY A C 1
ATOM 679 O O . GLY A 1 91 ? 6.400 -7.354 -17.010 1.00 94.06 91 GLY A O 1
ATOM 680 N N . ARG A 1 92 ? 7.878 -7.355 -15.311 1.00 94.31 92 ARG A N 1
ATOM 681 C CA . ARG A 1 92 ? 7.374 -8.578 -14.650 1.00 94.31 92 ARG A CA 1
ATOM 682 C C . ARG A 1 92 ? 6.398 -8.323 -13.494 1.00 94.31 92 ARG A C 1
ATOM 684 O O . ARG A 1 92 ? 5.991 -9.276 -12.832 1.00 94.31 92 ARG A O 1
ATOM 691 N N . TYR A 1 93 ? 6.081 -7.060 -13.228 1.00 96.69 93 TYR A N 1
ATOM 692 C CA . TYR A 1 93 ? 5.235 -6.623 -12.125 1.00 96.69 93 TYR A CA 1
ATOM 693 C C . TYR A 1 93 ? 3.815 -6.324 -12.613 1.00 96.69 93 TYR A C 1
ATOM 695 O O . TYR A 1 93 ? 3.632 -5.879 -13.748 1.00 96.69 93 TYR A O 1
ATOM 703 N N . TYR A 1 94 ? 2.815 -6.614 -11.778 1.00 98.12 94 TYR A N 1
ATOM 704 C CA . TYR A 1 94 ? 1.407 -6.573 -12.175 1.00 98.12 94 TYR A CA 1
ATOM 705 C C . TYR A 1 94 ? 0.482 -6.090 -11.048 1.00 98.12 94 TYR A C 1
ATOM 707 O O . TYR A 1 94 ? 0.632 -6.492 -9.889 1.00 98.12 94 TYR A O 1
ATOM 715 N N . GLY A 1 95 ? -0.531 -5.307 -11.415 1.00 97.75 95 GLY A N 1
ATOM 716 C CA . GLY A 1 95 ? -1.648 -4.918 -10.556 1.00 97.75 95 GLY A CA 1
ATOM 717 C C . GLY A 1 95 ? -1.357 -3.754 -9.612 1.00 97.75 95 GLY A C 1
ATOM 718 O O . GLY A 1 95 ? -0.335 -3.072 -9.726 1.00 97.75 95 GLY A O 1
ATOM 719 N N . ILE A 1 96 ? -2.272 -3.532 -8.665 1.00 97.31 96 ILE A N 1
ATOM 720 C CA . ILE A 1 96 ? -2.338 -2.298 -7.870 1.00 97.31 96 ILE A CA 1
ATOM 721 C C . ILE A 1 96 ? -1.106 -2.050 -6.990 1.00 97.31 96 ILE A C 1
ATOM 723 O O . ILE A 1 96 ? -0.742 -0.899 -6.770 1.00 97.31 96 ILE A O 1
ATOM 727 N N . CYS A 1 97 ? -0.461 -3.123 -6.524 1.00 97.62 97 CYS A N 1
ATOM 728 C CA . CYS A 1 97 ? 0.785 -3.091 -5.749 1.00 97.62 97 CYS A CA 1
ATOM 729 C C . CYS A 1 97 ? 1.979 -3.627 -6.555 1.00 97.62 97 CYS A C 1
ATOM 731 O O . CYS A 1 97 ? 2.957 -4.075 -5.967 1.00 97.62 97 CYS A O 1
ATOM 733 N N . GLN A 1 98 ? 1.868 -3.699 -7.890 1.00 97.81 98 GLN A N 1
ATOM 734 C CA . GLN A 1 98 ? 2.939 -4.173 -8.775 1.00 97.81 98 GLN A CA 1
ATOM 735 C C . GLN A 1 98 ? 3.605 -5.463 -8.257 1.00 97.81 98 GLN A C 1
ATOM 737 O O . GLN A 1 98 ? 4.826 -5.570 -8.140 1.00 97.81 98 GLN A O 1
ATOM 742 N N . TRP A 1 99 ? 2.801 -6.479 -7.922 1.00 98.00 99 TRP A N 1
ATOM 743 C CA . TRP A 1 99 ? 3.334 -7.744 -7.421 1.00 98.00 99 TRP A CA 1
ATOM 744 C C . TRP A 1 99 ? 4.173 -8.424 -8.503 1.00 98.00 99 TRP A C 1
ATOM 746 O O . TRP A 1 99 ? 3.749 -8.536 -9.654 1.00 98.00 99 TRP A O 1
ATOM 756 N N . GLY A 1 100 ? 5.347 -8.921 -8.117 1.00 96.00 100 GLY A N 1
ATOM 757 C CA . GLY A 1 100 ? 6.233 -9.712 -8.970 1.00 96.00 100 GLY A CA 1
ATOM 758 C C . GLY A 1 100 ? 6.462 -11.118 -8.420 1.00 96.00 100 GLY A C 1
ATOM 759 O O . GLY A 1 100 ? 6.142 -11.413 -7.265 1.00 96.00 100 GLY A O 1
ATOM 760 N N . ASP A 1 101 ? 7.054 -11.972 -9.252 1.00 94.94 101 ASP A N 1
ATOM 761 C CA . ASP A 1 101 ? 7.583 -13.287 -8.871 1.00 94.94 101 ASP A CA 1
ATOM 762 C C . ASP A 1 101 ? 6.542 -14.150 -8.111 1.00 94.94 101 ASP A C 1
ATOM 764 O O . ASP A 1 101 ? 5.392 -14.284 -8.545 1.00 94.94 101 ASP A O 1
ATOM 768 N N . ASP A 1 102 ? 6.911 -14.748 -6.974 1.00 96.19 102 ASP A N 1
ATOM 769 C CA . ASP A 1 102 ? 6.001 -15.603 -6.201 1.00 96.19 102 ASP A CA 1
ATOM 770 C C . ASP A 1 102 ? 4.823 -14.831 -5.584 1.00 96.19 102 ASP A C 1
ATOM 772 O O . ASP A 1 102 ? 3.735 -15.394 -5.444 1.00 96.19 102 ASP A O 1
ATOM 776 N N . ARG A 1 103 ? 4.984 -13.534 -5.275 1.00 97.25 103 ARG A N 1
ATOM 777 C CA . ARG A 1 103 ? 3.877 -12.711 -4.755 1.00 97.25 103 ARG A CA 1
ATOM 778 C C . ARG A 1 103 ? 2.781 -12.541 -5.802 1.00 97.25 103 ARG A C 1
ATOM 780 O O . ARG A 1 103 ? 1.605 -12.637 -5.465 1.00 97.25 103 ARG A O 1
ATOM 787 N N . LEU A 1 104 ? 3.152 -12.383 -7.076 1.00 97.50 104 LEU A N 1
ATOM 788 C CA . LEU A 1 104 ? 2.188 -12.326 -8.176 1.00 97.50 104 LEU A CA 1
ATOM 789 C C . LEU A 1 104 ? 1.424 -13.646 -8.323 1.00 97.50 104 LEU A C 1
ATOM 791 O O . LEU A 1 104 ? 0.200 -13.645 -8.462 1.00 97.50 104 LEU A O 1
ATOM 795 N N . ARG A 1 105 ? 2.128 -14.784 -8.256 1.00 97.00 105 ARG A N 1
ATOM 796 C CA . ARG A 1 105 ? 1.485 -16.107 -8.294 1.00 97.00 105 ARG A CA 1
ATOM 797 C C . ARG A 1 105 ? 0.501 -16.272 -7.133 1.00 97.00 105 ARG A C 1
ATOM 799 O O . ARG A 1 105 ? -0.626 -16.711 -7.350 1.00 97.00 105 ARG A O 1
ATOM 806 N N . ASN A 1 106 ? 0.905 -15.880 -5.926 1.00 94.56 106 ASN A N 1
ATOM 807 C CA . ASN A 1 106 ? 0.066 -15.955 -4.731 1.00 94.56 106 ASN A CA 1
ATOM 808 C C . ASN A 1 106 ? -1.162 -15.048 -4.832 1.00 94.56 106 ASN A C 1
ATOM 810 O O . ASN A 1 106 ? -2.255 -15.495 -4.493 1.00 94.56 106 ASN A O 1
ATOM 814 N N . MET A 1 107 ? -1.009 -13.830 -5.360 1.00 97.25 107 MET A N 1
ATOM 815 C CA . MET A 1 107 ? -2.121 -12.906 -5.594 1.00 97.25 107 MET A CA 1
ATOM 816 C C . MET A 1 107 ? -3.160 -13.514 -6.538 1.00 97.25 107 MET A C 1
ATOM 818 O O . MET A 1 107 ? -4.346 -13.572 -6.203 1.00 97.25 107 MET A O 1
ATOM 822 N N . LYS A 1 108 ? -2.719 -14.028 -7.695 1.00 94.88 108 LYS A N 1
ATOM 823 C CA . LYS A 1 108 ? -3.616 -14.642 -8.686 1.00 94.88 108 LYS A CA 1
ATOM 824 C C . LYS A 1 108 ? -4.338 -15.857 -8.107 1.00 94.88 108 LYS A C 1
ATOM 826 O O . LYS A 1 108 ? -5.555 -15.969 -8.242 1.00 94.88 108 LYS A O 1
ATOM 831 N N . ASN A 1 109 ? -3.604 -16.730 -7.415 1.00 88.62 109 ASN A N 1
ATOM 832 C CA . ASN A 1 109 ? -4.169 -17.912 -6.768 1.00 88.62 109 ASN A CA 1
ATOM 833 C C . ASN A 1 109 ? -5.182 -17.539 -5.681 1.00 88.62 109 ASN A C 1
ATOM 835 O O . ASN A 1 109 ? -6.265 -18.116 -5.647 1.00 88.62 109 ASN A O 1
ATOM 839 N N . TYR A 1 110 ? -4.863 -16.560 -4.830 1.00 87.94 110 TYR A N 1
ATOM 840 C CA . TYR A 1 110 ? -5.773 -16.078 -3.795 1.00 87.94 110 TYR A CA 1
ATOM 841 C C . TYR A 1 110 ? -7.062 -15.527 -4.404 1.00 87.94 110 TYR A C 1
ATOM 843 O O . TYR A 1 110 ? -8.143 -15.890 -3.944 1.00 87.94 110 TYR A O 1
ATOM 851 N N . CYS A 1 111 ? -6.963 -14.697 -5.449 1.00 86.31 111 CYS A N 1
ATOM 852 C CA . CYS A 1 111 ? -8.138 -14.157 -6.128 1.00 86.31 111 CYS A CA 1
ATOM 853 C C . CYS A 1 111 ? -9.050 -15.286 -6.621 1.00 86.31 111 CYS A C 1
ATOM 855 O O . CYS A 1 111 ? -10.215 -15.335 -6.236 1.00 86.31 111 CYS A O 1
ATOM 857 N N . ILE A 1 112 ? -8.499 -16.245 -7.373 1.00 83.75 112 ILE A N 1
ATOM 858 C CA . ILE A 1 112 ? -9.259 -17.382 -7.916 1.00 83.75 112 ILE A CA 1
ATOM 859 C C . ILE A 1 112 ? -9.906 -18.205 -6.791 1.00 83.75 112 ILE A C 1
ATOM 861 O O . ILE A 1 112 ? -11.095 -18.507 -6.855 1.00 83.75 112 ILE A O 1
ATOM 865 N N . GLN A 1 113 ? -9.154 -18.529 -5.734 1.00 79.81 113 GLN A N 1
ATOM 866 C CA . GLN A 1 113 ? -9.635 -19.339 -4.605 1.00 79.81 113 GLN A CA 1
ATOM 867 C C . GLN A 1 113 ? -10.726 -18.657 -3.768 1.00 79.81 113 GLN A C 1
ATOM 869 O O . GLN A 1 113 ? -11.465 -19.344 -3.067 1.00 79.81 113 GLN A O 1
ATOM 874 N N . ASN A 1 114 ? -10.821 -17.326 -3.824 1.00 73.50 114 ASN A N 1
ATOM 875 C CA . ASN A 1 114 ? -11.811 -16.535 -3.088 1.00 73.50 114 ASN A CA 1
ATOM 876 C C . ASN A 1 114 ? -12.919 -15.976 -4.003 1.00 73.50 114 ASN A C 1
ATOM 878 O O . ASN A 1 114 ? -13.696 -15.112 -3.586 1.00 73.50 114 ASN A O 1
ATOM 882 N N . GLY A 1 115 ? -13.009 -16.464 -5.246 1.00 76.19 115 GLY A N 1
ATOM 883 C CA . GLY A 1 115 ? -14.064 -16.090 -6.191 1.00 76.19 115 GLY A CA 1
ATOM 884 C C . GLY A 1 115 ? -13.923 -14.679 -6.770 1.00 76.19 115 GLY A C 1
ATOM 885 O O . GLY A 1 115 ? -14.928 -14.053 -7.106 1.00 76.19 115 GLY A O 1
ATOM 886 N N . TYR A 1 116 ? -12.697 -14.163 -6.866 1.00 81.88 116 TYR A N 1
ATOM 887 C CA . TYR A 1 116 ? -12.370 -12.898 -7.523 1.00 81.88 116 TYR A CA 1
ATOM 888 C C . TYR A 1 116 ? -11.699 -13.121 -8.875 1.00 81.88 116 TYR A C 1
ATOM 890 O O . TYR A 1 116 ? -10.917 -14.056 -9.053 1.00 81.88 116 TYR A O 1
ATOM 898 N N . SER A 1 117 ? -11.924 -12.192 -9.808 1.00 89.69 117 SER A N 1
ATOM 899 C CA . SER A 1 117 ? -11.039 -12.066 -10.967 1.00 89.69 117 SER A CA 1
ATOM 900 C C . SER A 1 117 ? -9.669 -11.551 -10.502 1.00 89.69 117 SER A C 1
ATOM 902 O O . SER A 1 117 ? -9.632 -10.560 -9.762 1.00 89.69 117 SER A O 1
ATOM 904 N N . PRO A 1 118 ? -8.545 -12.151 -10.940 1.00 91.69 118 PRO A N 1
ATOM 905 C CA . PRO A 1 118 ? -7.212 -11.602 -10.694 1.00 91.69 118 PRO A CA 1
ATOM 906 C C . PRO A 1 118 ? -7.010 -10.181 -11.229 1.00 91.69 118 PRO A C 1
ATOM 908 O O . PRO A 1 118 ? -6.157 -9.469 -10.713 1.00 91.69 118 PRO A O 1
ATOM 911 N N . ASP A 1 119 ? -7.812 -9.763 -12.210 1.00 94.94 119 ASP A N 1
ATOM 912 C CA . ASP A 1 119 ? -7.771 -8.431 -12.827 1.00 94.94 119 ASP A CA 1
ATOM 913 C C . ASP A 1 119 ? -8.701 -7.432 -12.109 1.00 94.94 119 ASP A C 1
ATOM 915 O O . ASP A 1 119 ? -8.817 -6.275 -12.502 1.00 94.94 119 ASP A O 1
ATOM 919 N N . SER A 1 120 ? -9.419 -7.868 -11.066 1.00 90.75 120 SER A N 1
ATOM 920 C CA . SER A 1 120 ? -10.335 -6.995 -10.327 1.00 90.75 120 SER A CA 1
ATOM 921 C C . SER A 1 120 ? -9.609 -6.204 -9.245 1.00 90.75 120 SER A C 1
ATOM 923 O O . SER A 1 120 ? -8.862 -6.763 -8.437 1.00 90.75 120 SER A O 1
ATOM 925 N N . PHE A 1 121 ? -9.911 -4.907 -9.169 1.00 88.62 121 PHE A N 1
ATOM 926 C CA . PHE A 1 121 ? -9.426 -4.027 -8.105 1.00 88.62 121 PHE A CA 1
ATOM 927 C C . PHE A 1 121 ? -9.753 -4.596 -6.719 1.00 88.62 121 PHE A C 1
ATOM 929 O O . PHE A 1 121 ? -8.879 -4.757 -5.871 1.00 88.62 121 PHE A O 1
ATOM 936 N N . GLN A 1 122 ? -10.999 -5.022 -6.534 1.00 84.19 122 GLN A N 1
ATOM 937 C CA . GLN A 1 122 ? -11.478 -5.679 -5.325 1.00 84.19 122 GLN A CA 1
ATOM 938 C C . GLN A 1 122 ? -10.664 -6.923 -4.932 1.00 84.19 122 GLN A C 1
ATOM 940 O O . GLN A 1 122 ? -10.281 -7.063 -3.766 1.00 84.19 122 GLN A O 1
ATOM 945 N N . GLY A 1 123 ? -10.417 -7.844 -5.870 1.00 87.25 123 GLY A N 1
ATOM 946 C CA . GLY A 1 123 ? -9.669 -9.069 -5.589 1.00 87.25 123 GLY A CA 1
ATOM 947 C C . GLY A 1 123 ? -8.249 -8.761 -5.129 1.00 87.25 123 GLY A C 1
ATOM 948 O O . GLY A 1 123 ? -7.779 -9.300 -4.124 1.00 87.25 123 GLY A O 1
ATOM 949 N N . GLN A 1 124 ? -7.608 -7.809 -5.801 1.00 95.56 124 GLN A N 1
ATOM 950 C CA . GLN A 1 124 ? -6.261 -7.366 -5.471 1.00 95.56 124 GLN A CA 1
ATOM 951 C C . GLN A 1 124 ? -6.188 -6.626 -4.127 1.00 95.56 124 GLN A C 1
ATOM 953 O O . GLN A 1 124 ? -5.280 -6.893 -3.339 1.00 95.56 124 GLN A O 1
ATOM 958 N N . VAL A 1 125 ? -7.168 -5.775 -3.795 1.00 93.00 125 VAL A N 1
ATOM 959 C CA . VAL A 1 125 ? -7.289 -5.155 -2.459 1.00 93.00 125 VAL A CA 1
ATOM 960 C C . VAL A 1 125 ? -7.468 -6.221 -1.378 1.00 93.00 125 VAL A C 1
ATOM 962 O O . VAL A 1 125 ? -6.834 -6.153 -0.321 1.00 93.00 125 VAL A O 1
ATOM 965 N N . SER A 1 126 ? -8.303 -7.233 -1.636 1.00 86.19 126 SER A N 1
ATOM 966 C CA . SER A 1 126 ? -8.505 -8.344 -0.703 1.00 86.19 126 SER A CA 1
ATOM 967 C C . SER A 1 126 ? -7.202 -9.108 -0.455 1.00 86.19 126 SER A C 1
ATOM 969 O O . SER A 1 126 ? -6.880 -9.385 0.703 1.00 86.19 126 SER A O 1
ATOM 971 N N . PHE A 1 127 ? -6.423 -9.380 -1.508 1.00 93.50 127 PHE A N 1
ATOM 972 C CA . PHE A 1 127 ? -5.116 -10.020 -1.379 1.00 93.50 127 PHE A CA 1
ATOM 973 C C . PHE A 1 127 ? -4.108 -9.151 -0.622 1.00 93.50 127 PHE A C 1
ATOM 975 O O . PHE A 1 127 ? -3.485 -9.653 0.308 1.00 93.50 127 PHE A O 1
ATOM 982 N N . MET A 1 128 ? -3.987 -7.856 -0.945 1.00 95.94 128 MET A N 1
ATOM 983 C CA . MET A 1 128 ? -3.101 -6.930 -0.222 1.00 95.94 128 MET A CA 1
ATOM 984 C C . MET A 1 128 ? -3.373 -6.981 1.282 1.00 95.94 128 MET A C 1
ATOM 986 O O . MET A 1 128 ? -2.470 -7.112 2.104 1.00 95.94 128 MET A O 1
ATOM 990 N N . VAL A 1 129 ? -4.650 -6.916 1.651 1.00 90.25 129 VAL A N 1
ATOM 991 C CA . VAL A 1 129 ? -5.075 -6.919 3.048 1.00 90.25 129 VAL A CA 1
ATOM 992 C C . VAL A 1 129 ? -4.902 -8.295 3.697 1.00 90.25 129 VAL A C 1
ATOM 994 O O . VAL A 1 129 ? -4.657 -8.359 4.899 1.00 90.25 129 VAL A O 1
ATOM 997 N N . TYR A 1 130 ? -5.012 -9.398 2.953 1.00 88.56 130 TYR A N 1
ATOM 998 C CA . TYR A 1 130 ? -4.621 -10.737 3.415 1.00 88.56 130 TYR A CA 1
ATOM 999 C C . TYR A 1 130 ? -3.110 -10.835 3.676 1.00 88.56 130 TYR A C 1
ATOM 1001 O O . TYR A 1 130 ? -2.712 -11.279 4.750 1.00 88.56 130 TYR A O 1
ATOM 1009 N N . GLU A 1 131 ? -2.282 -10.365 2.744 1.00 93.94 131 GLU A N 1
ATOM 1010 C CA . GLU A 1 131 ? -0.821 -10.410 2.836 1.00 93.94 131 GLU A CA 1
ATOM 1011 C C . GLU A 1 131 ? -0.297 -9.514 3.971 1.00 93.94 131 GLU A C 1
ATOM 1013 O O . GLU A 1 131 ? 0.593 -9.922 4.712 1.00 93.94 131 GLU A O 1
ATOM 1018 N N . LEU A 1 132 ? -0.906 -8.343 4.199 1.00 92.31 132 LEU A N 1
ATOM 1019 C CA . LEU A 1 132 ? -0.568 -7.440 5.310 1.00 92.31 132 LEU A CA 1
ATOM 1020 C C . LEU A 1 132 ? -0.685 -8.082 6.700 1.00 92.31 132 LEU A C 1
ATOM 1022 O O . LEU A 1 132 ? -0.050 -7.602 7.638 1.00 92.31 132 LEU A O 1
ATOM 1026 N N . ALA A 1 133 ? -1.454 -9.161 6.861 1.00 86.06 133 ALA A N 1
ATOM 1027 C CA . ALA A 1 133 ? -1.523 -9.873 8.135 1.00 86.06 133 ALA A CA 1
ATOM 1028 C C . ALA A 1 133 ? -0.186 -10.528 8.531 1.00 86.06 133 ALA A C 1
ATOM 1030 O O . ALA A 1 133 ? 0.059 -10.735 9.719 1.00 86.06 133 ALA A O 1
ATOM 1031 N N . ASP A 1 134 ? 0.703 -10.768 7.563 1.00 89.81 134 ASP A N 1
ATOM 1032 C CA . ASP A 1 134 ? 2.068 -11.251 7.796 1.00 89.81 134 ASP A CA 1
ATOM 1033 C C . ASP A 1 134 ? 3.038 -10.092 8.163 1.00 89.81 134 ASP A C 1
ATOM 1035 O O . ASP A 1 134 ? 4.231 -10.309 8.377 1.00 89.81 134 ASP A O 1
ATOM 1039 N N . TYR A 1 135 ? 2.530 -8.854 8.289 1.00 94.75 135 TYR A N 1
ATOM 1040 C CA . TYR A 1 135 ? 3.265 -7.629 8.645 1.00 94.75 135 TYR A CA 1
ATOM 1041 C C . TYR A 1 135 ? 2.637 -6.936 9.877 1.00 94.75 135 TYR A C 1
ATOM 1043 O O . TYR A 1 135 ? 2.221 -5.774 9.800 1.00 94.75 135 TYR A O 1
ATOM 1051 N N . PRO A 1 136 ? 2.550 -7.612 11.038 1.00 93.75 136 PRO A N 1
ATOM 1052 C CA . PRO A 1 136 ? 1.763 -7.142 12.183 1.00 93.75 136 PRO A CA 1
ATOM 1053 C C . PRO A 1 136 ? 2.237 -5.799 12.757 1.00 93.75 136 PRO A C 1
ATOM 1055 O O . PRO A 1 136 ? 1.415 -4.980 13.171 1.00 93.75 136 PRO A O 1
ATOM 1058 N N . GLU A 1 137 ? 3.544 -5.534 12.748 1.00 97.00 137 GLU A N 1
ATOM 1059 C CA . GLU A 1 137 ? 4.103 -4.256 13.205 1.00 97.00 137 GLU A CA 1
ATOM 1060 C C . GLU A 1 137 ? 3.714 -3.099 12.274 1.00 97.00 137 GLU A C 1
ATOM 1062 O O . GLU A 1 137 ? 3.349 -2.024 12.746 1.00 97.00 137 GLU A O 1
ATOM 1067 N N . LEU A 1 138 ? 3.703 -3.337 10.955 1.00 98.00 138 LEU A N 1
ATOM 1068 C CA . LEU A 1 138 ? 3.278 -2.340 9.969 1.00 98.00 138 LEU A CA 1
ATOM 1069 C C . LEU A 1 138 ? 1.791 -2.054 10.106 1.00 98.00 138 LEU A C 1
ATOM 1071 O O . LEU A 1 138 ? 1.388 -0.898 10.142 1.00 98.00 138 LEU A O 1
ATOM 1075 N N . VAL A 1 139 ? 0.975 -3.099 10.238 1.00 96.56 139 VAL A N 1
ATOM 1076 C CA . VAL A 1 139 ? -0.461 -2.945 10.489 1.00 96.56 139 VAL A CA 1
ATOM 1077 C C . VAL A 1 139 ? -0.697 -2.149 11.771 1.00 96.56 139 VAL A C 1
ATOM 1079 O O . VAL A 1 139 ? -1.522 -1.241 11.774 1.00 96.56 139 VAL A O 1
ATOM 1082 N N . THR A 1 140 ? 0.040 -2.439 12.844 1.00 97.31 140 THR A N 1
ATOM 1083 C CA . THR A 1 140 ? -0.072 -1.700 14.110 1.00 97.31 140 THR A CA 1
ATOM 1084 C C . THR A 1 140 ? 0.287 -0.228 13.929 1.00 97.31 140 THR A C 1
ATOM 1086 O O . THR A 1 140 ? -0.465 0.637 14.372 1.00 97.31 140 THR A O 1
ATOM 1089 N N . PHE A 1 141 ? 1.380 0.059 13.220 1.00 98.38 141 PHE A N 1
ATOM 1090 C CA . PHE A 1 141 ? 1.780 1.420 12.881 1.00 98.38 141 PHE A CA 1
ATOM 1091 C C . PHE A 1 141 ? 0.700 2.147 12.060 1.00 98.38 141 PHE A C 1
ATOM 1093 O O . PHE A 1 141 ? 0.296 3.253 12.407 1.00 98.38 141 PHE A O 1
ATOM 1100 N N . LEU A 1 142 ? 0.169 1.527 11.000 1.00 98.38 142 LEU A N 1
ATOM 1101 C CA . LEU A 1 142 ? -0.841 2.136 10.122 1.00 98.38 142 LEU A CA 1
ATOM 1102 C C . LEU A 1 142 ? -2.169 2.420 10.842 1.00 98.38 142 LEU A C 1
ATOM 1104 O O . LEU A 1 142 ? -2.912 3.313 10.442 1.00 98.38 142 LEU A O 1
ATOM 1108 N N . LYS A 1 143 ? -2.477 1.692 11.919 1.00 97.88 143 LYS A N 1
ATOM 1109 C CA . LYS A 1 143 ? -3.655 1.948 12.761 1.00 97.88 143 LYS A CA 1
ATOM 1110 C C . LYS A 1 143 ? -3.520 3.180 13.651 1.00 97.88 143 LYS A C 1
ATOM 1112 O O . LYS A 1 143 ? -4.535 3.760 14.020 1.00 97.88 143 LYS A O 1
ATOM 1117 N N . THR A 1 144 ? -2.300 3.587 13.991 1.00 97.88 144 THR A N 1
ATOM 1118 C CA . THR A 1 144 ? -2.040 4.686 14.938 1.00 97.88 144 THR A CA 1
ATOM 1119 C C . THR A 1 144 ? -1.296 5.867 14.322 1.00 97.88 144 THR A C 1
ATOM 1121 O O . THR A 1 144 ? -1.135 6.891 14.983 1.00 97.88 144 THR A O 1
ATOM 1124 N N . ALA A 1 145 ? -0.864 5.756 13.064 1.00 98.12 145 ALA A N 1
ATOM 1125 C CA . ALA A 1 145 ? -0.127 6.798 12.366 1.00 98.12 145 ALA A CA 1
ATOM 1126 C C . ALA A 1 145 ? -0.886 8.133 12.372 1.00 98.12 145 ALA A C 1
ATOM 1128 O O . ALA A 1 145 ? -2.097 8.176 12.150 1.00 98.12 145 ALA A O 1
ATOM 1129 N N . THR A 1 146 ? -0.160 9.228 12.569 1.00 97.94 146 THR A N 1
ATOM 1130 C CA . THR A 1 146 ? -0.674 10.604 12.462 1.00 97.94 146 THR A CA 1
ATOM 1131 C C . THR A 1 146 ? -0.030 11.379 11.316 1.00 97.94 146 THR A C 1
ATOM 1133 O O . THR A 1 146 ? -0.600 12.359 10.851 1.00 97.94 146 THR A O 1
ATOM 1136 N N . ASP A 1 147 ? 1.120 10.910 10.832 1.00 98.38 147 ASP A N 1
ATOM 1137 C CA . ASP A 1 147 ? 1.867 11.485 9.719 1.00 98.38 147 ASP A CA 1
ATOM 1138 C C . ASP A 1 147 ? 1.659 10.625 8.453 1.00 98.38 147 ASP A C 1
ATOM 1140 O O . ASP A 1 147 ? 2.115 9.471 8.412 1.00 98.38 147 ASP A O 1
ATOM 1144 N N . PRO A 1 148 ? 0.964 11.144 7.420 1.00 98.56 148 PRO A N 1
ATOM 1145 C CA . PRO A 1 148 ? 0.700 10.399 6.192 1.00 98.56 148 PRO A CA 1
ATOM 1146 C C . PRO A 1 148 ? 1.971 10.158 5.368 1.00 98.56 148 PRO A C 1
ATOM 1148 O O . PRO A 1 148 ? 2.088 9.124 4.707 1.00 98.56 148 PRO A O 1
ATOM 1151 N N . GLN A 1 149 ? 2.953 11.062 5.426 1.00 98.56 149 GLN A N 1
ATOM 1152 C CA . GLN A 1 149 ? 4.220 10.900 4.721 1.00 98.56 149 GLN A CA 1
ATOM 1153 C C . GLN A 1 149 ? 5.032 9.769 5.343 1.00 98.56 149 GLN A C 1
ATOM 1155 O O . GLN A 1 149 ? 5.582 8.935 4.622 1.00 98.56 149 GLN A O 1
ATOM 1160 N N . LEU A 1 150 ? 5.084 9.700 6.675 1.00 98.19 150 LEU A N 1
ATOM 1161 C CA . LEU A 1 150 ? 5.729 8.589 7.368 1.00 98.19 150 LEU A CA 1
ATOM 1162 C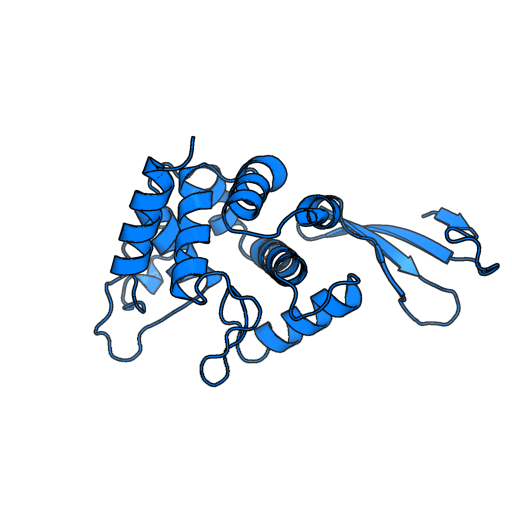 C . LEU A 1 150 ? 5.005 7.266 7.085 1.00 98.19 150 LEU A C 1
ATOM 1164 O O . LEU A 1 150 ? 5.666 6.277 6.780 1.00 98.19 150 LEU A O 1
ATOM 1168 N N . ALA A 1 151 ? 3.669 7.246 7.079 1.00 98.62 151 ALA A N 1
ATOM 1169 C CA . ALA A 1 151 ? 2.904 6.059 6.689 1.00 98.62 151 ALA A CA 1
ATOM 1170 C C . ALA A 1 151 ? 3.208 5.588 5.262 1.00 98.62 151 ALA A C 1
ATOM 1172 O O . ALA A 1 151 ? 3.385 4.388 5.036 1.00 98.62 151 ALA A O 1
ATOM 1173 N N . ALA A 1 152 ? 3.345 6.515 4.312 1.00 98.62 152 ALA A N 1
ATOM 1174 C CA . ALA A 1 152 ? 3.734 6.183 2.947 1.00 98.62 152 ALA A CA 1
ATOM 1175 C C . ALA A 1 152 ? 5.124 5.538 2.889 1.00 98.62 152 ALA A C 1
ATOM 1177 O O . ALA A 1 152 ? 5.328 4.577 2.145 1.00 98.62 152 ALA A O 1
ATOM 1178 N N . GLN A 1 153 ? 6.071 6.040 3.684 1.00 97.88 153 GLN A N 1
ATOM 1179 C CA . GLN A 1 153 ? 7.418 5.484 3.765 1.00 97.88 153 GLN A CA 1
ATOM 1180 C C . GLN A 1 153 ? 7.442 4.102 4.420 1.00 97.88 153 GLN A C 1
ATOM 1182 O O . GLN A 1 153 ? 8.116 3.213 3.907 1.00 97.88 153 GLN A O 1
ATOM 1187 N N . GLU A 1 154 ? 6.712 3.908 5.519 1.00 98.19 154 GLU A N 1
ATOM 1188 C CA . GLU A 1 154 ? 6.634 2.627 6.230 1.00 98.19 154 GLU A CA 1
ATOM 1189 C C . GLU A 1 154 ? 6.002 1.540 5.354 1.00 98.19 154 GLU A C 1
ATOM 1191 O O . GLU A 1 154 ? 6.526 0.428 5.261 1.00 98.19 154 GLU A O 1
ATOM 1196 N N . PHE A 1 155 ? 4.942 1.875 4.613 1.00 98.56 155 PHE A N 1
ATOM 1197 C CA . PHE A 1 155 ? 4.347 0.956 3.646 1.00 98.56 155 PHE A CA 1
ATOM 1198 C C . PHE A 1 155 ? 5.287 0.669 2.464 1.00 98.56 155 PHE A C 1
ATOM 1200 O O . PHE A 1 155 ? 5.502 -0.495 2.119 1.00 98.56 155 PHE A O 1
ATOM 1207 N N . CYS A 1 156 ? 5.911 1.705 1.888 1.00 98.06 156 CYS A N 1
ATOM 1208 C CA . CYS A 1 156 ? 6.851 1.564 0.771 1.00 98.06 156 CYS A CA 1
ATOM 1209 C C . CYS A 1 156 ? 8.050 0.688 1.149 1.00 98.06 156 CYS A C 1
ATOM 1211 O O . CYS A 1 156 ? 8.411 -0.250 0.436 1.00 98.06 156 CYS A O 1
ATOM 1213 N N . ALA A 1 157 ? 8.670 0.976 2.292 1.00 97.06 157 ALA A N 1
ATOM 1214 C CA . ALA A 1 157 ? 9.836 0.247 2.745 1.00 97.06 157 ALA A CA 1
ATOM 1215 C C . ALA A 1 157 ? 9.464 -1.151 3.217 1.00 97.06 157 ALA A C 1
ATOM 1217 O O . ALA A 1 157 ? 10.204 -2.080 2.909 1.00 97.06 157 ALA A O 1
ATOM 1218 N N . GLY A 1 158 ? 8.357 -1.299 3.951 1.00 96.75 158 GLY A N 1
ATOM 1219 C CA . GLY A 1 158 ? 7.902 -2.519 4.612 1.00 96.75 158 GLY A CA 1
ATOM 1220 C C . GLY A 1 158 ? 7.295 -3.554 3.675 1.00 96.75 158 GLY A C 1
ATOM 1221 O O . GLY A 1 158 ? 7.824 -4.673 3.571 1.00 96.75 158 GLY A O 1
ATOM 1222 N N . TYR A 1 159 ? 6.201 -3.155 3.025 1.00 97.62 159 TYR A N 1
ATOM 1223 C CA . TYR A 1 159 ? 5.327 -4.001 2.218 1.00 97.62 159 TYR A CA 1
ATOM 1224 C C . TYR A 1 159 ? 5.738 -4.014 0.742 1.00 97.62 159 TYR A C 1
ATOM 1226 O O . TYR A 1 159 ? 6.050 -5.089 0.230 1.00 97.62 159 TYR A O 1
ATOM 1234 N N . GLU A 1 160 ? 5.817 -2.848 0.084 1.00 95.06 160 GLU A N 1
ATOM 1235 C CA . GLU A 1 160 ? 6.159 -2.785 -1.351 1.00 95.06 160 GLU A CA 1
ATOM 1236 C C . GLU A 1 160 ? 7.602 -3.219 -1.609 1.00 95.06 160 GLU A C 1
ATOM 1238 O O . GLU A 1 160 ? 7.894 -3.961 -2.543 1.00 95.06 160 GLU A O 1
ATOM 1243 N N . ARG A 1 161 ? 8.519 -2.793 -0.733 1.00 91.94 161 ARG A N 1
ATOM 1244 C CA . ARG A 1 161 ? 9.967 -2.992 -0.879 1.00 91.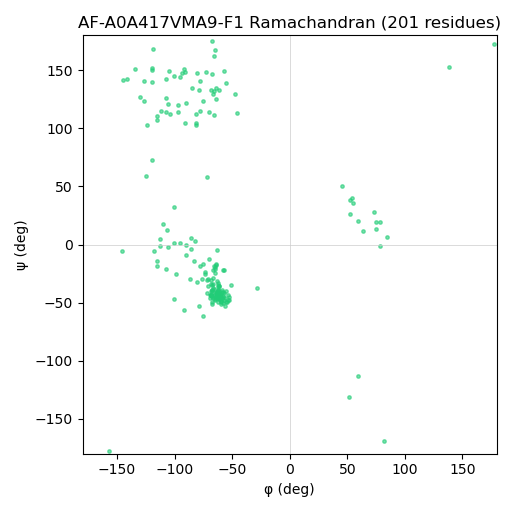94 161 ARG A CA 1
ATOM 1245 C C . ARG A 1 161 ? 10.480 -2.473 -2.226 1.00 91.94 161 ARG A C 1
ATOM 1247 O O . ARG A 1 161 ? 11.367 -3.085 -2.819 1.00 91.94 161 ARG A O 1
ATOM 1254 N N . ALA A 1 162 ? 9.965 -1.322 -2.663 1.00 88.31 162 ALA A N 1
ATOM 1255 C CA . ALA A 1 162 ? 10.332 -0.642 -3.907 1.00 88.31 162 ALA A CA 1
ATOM 1256 C C . ALA A 1 162 ? 11.742 -0.021 -3.828 1.00 88.31 162 ALA A C 1
ATOM 1258 O O . ALA A 1 162 ? 11.924 1.193 -3.933 1.00 88.31 162 ALA A O 1
ATOM 1259 N N . VAL A 1 163 ? 12.753 -0.849 -3.558 1.00 90.75 163 VAL A N 1
ATOM 1260 C CA . VAL A 1 163 ? 14.151 -0.437 -3.428 1.00 90.75 163 VAL A CA 1
ATOM 1261 C C . VAL A 1 163 ? 14.646 0.056 -4.781 1.00 90.75 163 VAL A C 1
ATOM 1263 O O . VAL A 1 163 ? 14.474 -0.592 -5.814 1.00 90.75 163 VAL A O 1
ATOM 1266 N N . ASP A 1 164 ? 15.284 1.216 -4.770 1.00 91.31 164 ASP A N 1
ATOM 1267 C CA . ASP A 1 164 ? 15.969 1.753 -5.931 1.00 91.31 164 ASP A CA 1
ATOM 1268 C C . ASP A 1 164 ? 17.430 1.299 -5.923 1.00 91.31 164 ASP A C 1
ATOM 1270 O O . ASP A 1 164 ? 18.257 1.817 -5.169 1.00 91.31 164 ASP A O 1
ATOM 1274 N N . SER A 1 165 ? 17.751 0.332 -6.783 1.00 87.12 165 SER A N 1
ATOM 1275 C CA . SER A 1 165 ? 19.108 -0.198 -6.924 1.00 87.12 165 SER A CA 1
ATOM 1276 C C . SER A 1 165 ? 20.113 0.824 -7.468 1.00 87.12 165 SER A C 1
ATOM 1278 O O . SER A 1 165 ? 21.310 0.626 -7.279 1.00 87.12 165 SER A O 1
ATOM 1280 N N . SER A 1 166 ? 19.661 1.910 -8.109 1.00 88.38 166 SER A N 1
ATOM 1281 C CA . SER A 1 166 ? 20.543 2.996 -8.567 1.00 88.38 166 SER A CA 1
ATOM 1282 C C . SER A 1 166 ? 20.970 3.937 -7.435 1.00 88.38 166 SER A C 1
ATOM 1284 O O . SER A 1 166 ? 21.952 4.663 -7.567 1.00 88.38 166 SER A O 1
ATOM 1286 N N . GLY A 1 167 ? 20.239 3.930 -6.314 1.00 83.81 167 GLY A N 1
ATOM 1287 C CA . GLY A 1 167 ? 20.467 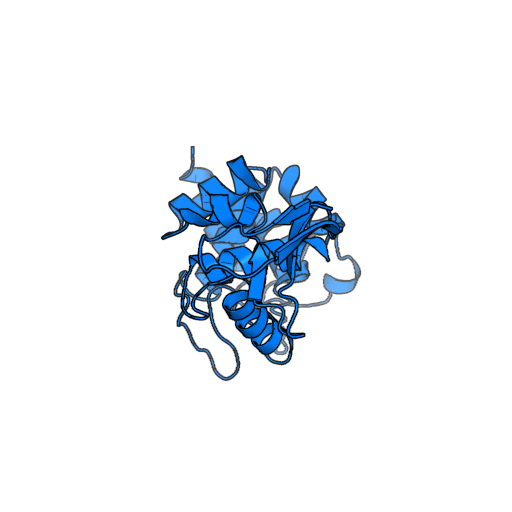4.826 -5.182 1.00 83.81 167 GLY A CA 1
ATOM 1288 C C . GLY A 1 167 ? 19.937 6.255 -5.365 1.00 83.81 167 GLY A C 1
ATOM 1289 O O . GLY A 1 167 ? 20.049 7.042 -4.425 1.00 83.81 167 GLY A O 1
ATOM 1290 N N . ALA A 1 168 ? 19.344 6.592 -6.515 1.00 84.31 168 ALA A N 1
ATOM 1291 C CA . ALA A 1 168 ? 18.885 7.945 -6.847 1.00 84.31 168 ALA A CA 1
ATOM 1292 C C . ALA A 1 168 ? 17.612 8.379 -6.093 1.00 84.31 168 ALA A C 1
ATOM 1294 O O . ALA A 1 168 ? 17.352 9.574 -5.933 1.00 84.31 168 ALA A O 1
ATOM 1295 N N . GLY A 1 169 ? 16.810 7.422 -5.629 1.00 87.56 169 GLY A N 1
ATOM 1296 C CA . GLY A 1 169 ? 15.60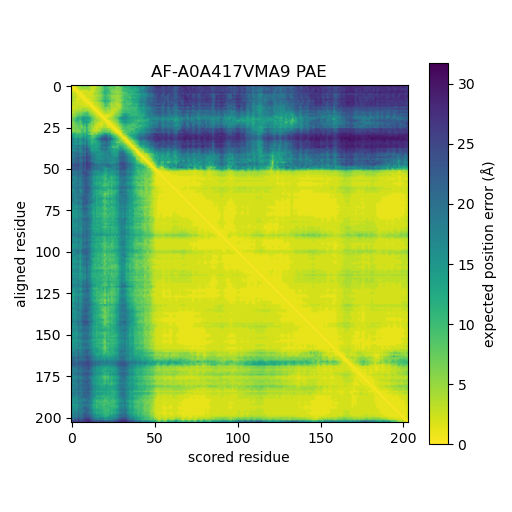2 7.649 -4.845 1.00 87.56 169 GLY A CA 1
ATOM 1297 C C . GLY A 1 169 ? 15.870 8.271 -3.472 1.00 87.56 169 GLY A C 1
ATOM 1298 O O . GLY A 1 169 ? 16.995 8.300 -2.971 1.00 87.56 169 GLY A O 1
ATOM 1299 N N . ALA A 1 170 ? 14.809 8.749 -2.817 1.00 92.25 170 ALA A N 1
ATOM 1300 C CA . ALA A 1 170 ? 14.941 9.260 -1.455 1.00 92.25 170 ALA A CA 1
ATOM 1301 C C . ALA A 1 170 ? 15.143 8.108 -0.457 1.00 92.25 170 ALA A C 1
ATOM 1303 O O . ALA A 1 170 ? 14.646 6.993 -0.653 1.00 92.25 170 ALA A O 1
ATOM 1304 N N . LYS A 1 171 ? 15.884 8.387 0.618 1.00 92.88 171 LYS A N 1
ATOM 1305 C CA . LYS A 1 171 ? 16.132 7.420 1.688 1.00 92.88 171 LYS A CA 1
ATOM 1306 C C . LYS A 1 171 ? 14.923 7.311 2.601 1.00 92.88 171 LYS A C 1
ATOM 1308 O O . LYS A 1 171 ? 14.315 8.316 2.953 1.00 92.88 171 LYS A O 1
ATOM 1313 N N . TYR A 1 172 ? 14.633 6.087 3.019 1.00 94.12 172 TYR A N 1
ATOM 1314 C CA . TYR A 1 172 ? 13.651 5.819 4.061 1.00 94.12 172 TYR A CA 1
ATOM 1315 C C . TYR A 1 172 ? 14.138 6.370 5.407 1.00 94.12 172 TYR A C 1
ATOM 1317 O O . TYR A 1 172 ? 15.262 6.081 5.827 1.00 94.12 172 TYR A O 1
ATOM 1325 N N . THR A 1 173 ? 13.288 7.135 6.092 1.00 94.12 173 THR A N 1
ATOM 1326 C CA . THR A 1 173 ? 13.612 7.744 7.394 1.00 94.12 173 THR A CA 1
ATOM 1327 C C . THR A 1 173 ? 12.796 7.187 8.558 1.00 94.12 173 THR A C 1
ATOM 1329 O O . THR A 1 173 ? 13.029 7.579 9.699 1.00 94.12 173 THR A O 1
ATOM 1332 N N . GLY A 1 174 ? 11.883 6.246 8.297 1.00 92.50 174 GLY A N 1
ATOM 1333 C CA . GLY A 1 174 ? 11.011 5.676 9.319 1.00 92.50 174 GLY A CA 1
ATOM 1334 C C . GLY A 1 174 ? 11.728 4.819 10.362 1.00 92.50 174 GLY A C 1
ATOM 1335 O O . GLY A 1 174 ? 12.934 4.541 10.290 1.00 92.50 174 GLY A O 1
ATOM 1336 N N . ASN A 1 175 ? 10.964 4.373 11.353 1.00 93.06 175 ASN A N 1
ATOM 1337 C CA . ASN A 1 175 ? 11.488 3.717 12.549 1.00 93.06 175 ASN A CA 1
ATOM 1338 C C . ASN A 1 175 ? 11.216 2.218 12.598 1.00 93.06 175 ASN A C 1
ATOM 1340 O O . ASN A 1 175 ? 11.970 1.520 13.274 1.00 93.06 175 ASN A O 1
ATOM 1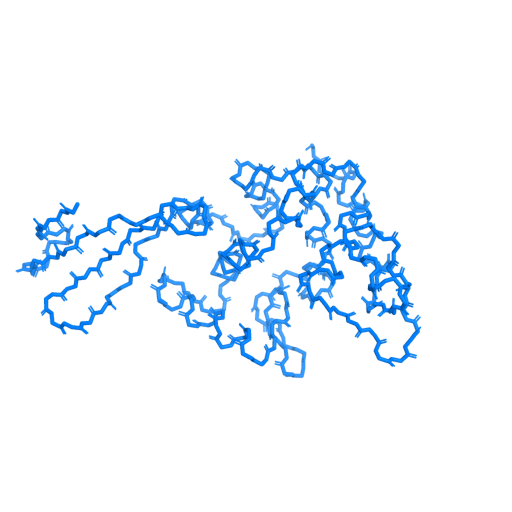344 N N . LEU A 1 176 ? 10.226 1.716 11.856 1.00 95.75 176 LEU A N 1
ATOM 1345 C CA . LEU A 1 176 ? 9.843 0.304 11.917 1.00 95.75 176 LEU A CA 1
ATOM 1346 C C . LEU A 1 176 ? 10.924 -0.621 11.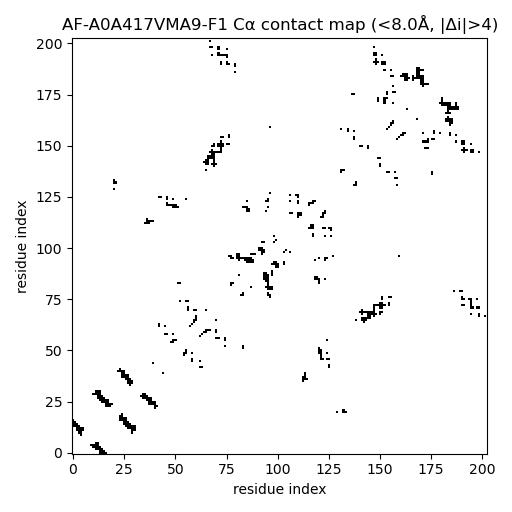348 1.00 95.75 176 LEU A C 1
ATOM 1348 O O . LEU A 1 176 ? 11.169 -1.708 11.859 1.00 95.75 176 LEU A O 1
ATOM 1352 N N . TYR A 1 177 ? 11.635 -0.158 10.316 1.00 95.81 177 TYR A N 1
ATOM 1353 C CA . TYR A 1 177 ? 12.693 -0.922 9.656 1.00 95.81 177 TYR A CA 1
ATOM 1354 C C . TYR A 1 177 ? 14.071 -0.230 9.715 1.00 95.81 177 TYR A C 1
ATOM 1356 O O . TYR A 1 177 ? 14.569 0.236 8.687 1.00 95.81 177 TYR A O 1
ATOM 1364 N N . PRO A 1 178 ? 14.769 -0.179 10.867 1.00 94.19 178 PRO A N 1
ATOM 1365 C CA . PRO A 1 178 ? 16.037 0.552 10.994 1.00 94.19 178 PRO A CA 1
ATOM 1366 C C . PRO A 1 178 ? 17.110 0.127 9.981 1.00 94.19 178 PRO A C 1
ATOM 1368 O O . PRO A 1 178 ? 17.780 0.971 9.386 1.00 94.19 178 PRO A O 1
ATOM 1371 N N . ALA A 1 179 ? 17.221 -1.177 9.704 1.00 94.06 179 ALA A N 1
ATOM 1372 C CA . ALA A 1 179 ? 18.175 -1.722 8.734 1.00 94.06 179 ALA A CA 1
ATOM 1373 C C . ALA A 1 179 ? 17.914 -1.265 7.284 1.00 94.06 179 ALA A C 1
ATOM 1375 O O . ALA A 1 179 ? 18.800 -1.371 6.435 1.00 94.06 179 ALA A O 1
ATOM 1376 N N . ARG A 1 180 ? 16.708 -0.758 6.996 1.00 94.62 180 ARG A N 1
ATOM 1377 C CA . ARG A 1 180 ? 16.259 -0.306 5.674 1.00 94.62 180 ARG A CA 1
ATOM 1378 C C . ARG A 1 180 ? 16.538 1.177 5.407 1.00 94.62 180 ARG A C 1
ATOM 1380 O O . ARG A 1 180 ? 16.435 1.589 4.256 1.00 94.62 180 ARG A O 1
ATOM 1387 N N . ARG A 1 181 ? 16.973 1.955 6.410 1.00 94.06 181 ARG A N 1
ATOM 1388 C CA . ARG A 1 181 ? 17.337 3.387 6.272 1.00 94.06 181 ARG A CA 1
ATOM 1389 C C . ARG A 1 181 ? 18.554 3.646 5.383 1.00 94.06 181 ARG A C 1
ATOM 1391 O O . ARG A 1 181 ? 18.752 4.753 4.894 1.00 94.06 181 ARG A O 1
ATOM 1398 N N . LYS A 1 182 ? 19.383 2.621 5.167 1.00 90.88 182 LYS A N 1
ATOM 1399 C CA . LYS A 1 182 ? 20.525 2.691 4.244 1.00 90.88 182 LYS A CA 1
ATOM 1400 C C . LYS A 1 182 ? 20.116 2.634 2.768 1.00 90.88 182 LYS A C 1
ATOM 1402 O O . LYS A 1 182 ? 20.926 2.991 1.920 1.00 90.88 182 LYS A O 1
ATOM 1407 N N . ASN A 1 183 ? 18.892 2.191 2.472 1.00 93.31 183 ASN A N 1
ATOM 1408 C CA . ASN A 1 183 ? 18.401 2.018 1.109 1.00 93.31 183 ASN A CA 1
ATOM 1409 C C . ASN A 1 183 ? 17.698 3.287 0.610 1.00 93.31 183 ASN A C 1
ATOM 1411 O O . ASN A 1 183 ? 17.036 3.991 1.380 1.00 93.31 183 ASN A O 1
ATOM 1415 N N . SER A 1 184 ? 17.790 3.514 -0.697 1.00 93.75 184 SER A N 1
ATOM 1416 C CA . SER A 1 184 ? 16.940 4.452 -1.430 1.00 93.75 184 SER A CA 1
ATOM 1417 C C . SER A 1 184 ? 15.713 3.727 -1.981 1.00 93.75 184 SER A C 1
ATOM 1419 O O . SER A 1 184 ? 15.774 2.527 -2.262 1.00 93.75 184 SER A O 1
ATOM 1421 N N . TYR A 1 185 ? 14.603 4.448 -2.139 1.00 95.56 185 TYR A N 1
ATOM 1422 C CA . TYR A 1 185 ? 13.332 3.889 -2.603 1.00 95.56 185 TYR A CA 1
ATOM 1423 C C . TYR A 1 185 ? 12.779 4.652 -3.802 1.00 95.56 185 TYR A C 1
ATOM 1425 O O . TYR A 1 185 ? 12.837 5.886 -3.876 1.00 95.56 185 TYR A O 1
ATOM 1433 N N . GLN A 1 186 ? 12.211 3.896 -4.734 1.00 93.81 186 GLN A N 1
ATOM 1434 C CA . GLN A 1 186 ? 11.679 4.397 -5.990 1.00 93.81 186 GLN A CA 1
ATOM 1435 C C . GLN A 1 186 ? 10.503 5.338 -5.734 1.00 93.81 186 GLN A C 1
ATOM 1437 O O . GLN A 1 186 ? 9.528 4.997 -5.057 1.00 93.81 186 GLN A O 1
ATOM 1442 N N . ALA A 1 187 ? 10.612 6.549 -6.285 1.00 95.19 187 ALA A N 1
ATOM 1443 C CA . ALA A 1 187 ? 9.591 7.588 -6.197 1.00 95.19 187 ALA A CA 1
ATOM 1444 C C . ALA A 1 187 ? 9.116 7.901 -4.758 1.00 95.19 187 ALA A C 1
ATOM 1446 O O . ALA A 1 187 ? 8.010 8.404 -4.572 1.00 95.19 187 ALA A O 1
ATOM 1447 N N . LEU A 1 188 ? 9.945 7.669 -3.729 1.00 96.56 188 LEU A N 1
ATOM 1448 C CA . LEU A 1 188 ? 9.540 7.830 -2.324 1.00 96.56 188 LEU A CA 1
ATOM 1449 C C . LEU A 1 188 ? 9.028 9.241 -2.004 1.00 96.56 188 LEU A C 1
ATOM 1451 O O . LEU A 1 188 ? 7.988 9.391 -1.372 1.00 96.56 188 LEU A O 1
ATOM 1455 N N . LYS A 1 189 ? 9.689 10.284 -2.525 1.00 96.62 189 LYS A N 1
ATOM 1456 C CA . LYS A 1 189 ? 9.226 11.673 -2.364 1.00 96.62 189 LYS A CA 1
ATOM 1457 C C . LYS A 1 189 ? 7.853 11.906 -3.010 1.00 96.62 189 LYS A C 1
ATOM 1459 O O . LYS A 1 189 ? 7.037 12.633 -2.457 1.00 96.62 189 LYS A O 1
ATOM 1464 N N . LYS A 1 190 ? 7.574 11.264 -4.153 1.00 97.56 190 LYS A N 1
ATOM 1465 C CA . LYS A 1 190 ? 6.258 11.319 -4.810 1.00 97.56 190 LYS A CA 1
ATOM 1466 C C . LYS A 1 190 ? 5.196 10.641 -3.941 1.00 97.56 190 LYS A C 1
ATOM 1468 O O . LYS A 1 190 ? 4.139 11.225 -3.750 1.00 97.56 190 LYS A O 1
ATOM 1473 N N . ARG A 1 191 ? 5.501 9.470 -3.366 1.00 98.31 191 ARG A N 1
ATOM 1474 C CA . ARG A 1 191 ? 4.609 8.748 -2.436 1.00 98.31 191 ARG A CA 1
ATOM 1475 C C . ARG A 1 191 ? 4.286 9.592 -1.201 1.00 98.31 191 ARG A C 1
ATOM 1477 O O . ARG A 1 191 ? 3.129 9.706 -0.828 1.00 98.31 191 ARG A O 1
ATOM 1484 N N . MET A 1 192 ? 5.289 10.235 -0.603 1.00 98.38 192 MET A N 1
ATOM 1485 C CA . MET A 1 192 ? 5.096 11.126 0.549 1.00 98.38 192 MET A CA 1
ATOM 1486 C C . MET A 1 192 ? 4.209 12.328 0.204 1.00 98.38 192 MET A C 1
ATOM 1488 O O . MET A 1 192 ? 3.238 12.595 0.904 1.00 98.38 192 MET A O 1
ATOM 1492 N N . ASN A 1 193 ? 4.507 13.023 -0.898 1.00 98.31 193 ASN A N 1
ATOM 1493 C CA . ASN A 1 193 ? 3.722 14.181 -1.332 1.00 98.31 193 ASN A CA 1
ATOM 1494 C C . ASN A 1 193 ? 2.270 13.806 -1.651 1.00 98.31 193 ASN A C 1
ATOM 1496 O O . ASN A 1 193 ? 1.352 14.553 -1.326 1.00 98.31 193 ASN A O 1
ATOM 1500 N N . GLU A 1 194 ? 2.062 12.649 -2.278 1.00 98.44 194 GLU A N 1
ATOM 1501 C CA . GLU A 1 194 ? 0.725 12.158 -2.588 1.00 98.44 194 GLU A CA 1
ATOM 1502 C C . GLU A 1 194 ? -0.049 11.781 -1.321 1.00 98.44 194 GLU A C 1
ATOM 1504 O O . GLU A 1 194 ? -1.228 12.105 -1.206 1.00 98.44 194 GLU A O 1
ATOM 1509 N N . ALA A 1 195 ? 0.611 11.173 -0.333 1.00 98.56 195 ALA A N 1
ATOM 1510 C CA . ALA A 1 195 ? -0.024 10.853 0.941 1.00 98.56 195 ALA A CA 1
ATOM 1511 C C . ALA A 1 195 ? -0.473 12.115 1.683 1.00 98.56 195 ALA A C 1
ATOM 1513 O O . ALA A 1 195 ? -1.582 12.148 2.211 1.00 98.56 195 ALA A O 1
ATOM 1514 N N . GLU A 1 196 ? 0.351 13.165 1.673 1.00 98.56 196 GLU A N 1
ATOM 1515 C CA . GLU A 1 196 ? -0.002 14.474 2.227 1.00 98.56 196 GLU A CA 1
ATOM 1516 C C . GLU A 1 196 ? -1.203 15.092 1.496 1.00 98.56 196 GLU A C 1
ATOM 1518 O O . GLU A 1 196 ? -2.172 15.513 2.128 1.00 98.56 196 GLU A O 1
ATOM 1523 N N . ARG A 1 197 ? -1.188 15.080 0.155 1.00 98.44 197 ARG A N 1
ATOM 1524 C CA . ARG A 1 197 ? -2.301 15.571 -0.674 1.00 98.44 197 ARG A CA 1
ATOM 1525 C C . ARG A 1 197 ? -3.605 14.842 -0.344 1.00 98.44 197 ARG A C 1
ATOM 1527 O O . ARG A 1 197 ? -4.642 15.479 -0.154 1.00 98.44 197 ARG A O 1
ATOM 1534 N N . LEU A 1 198 ? -3.559 13.512 -0.271 1.00 98.06 198 LEU A N 1
ATOM 1535 C CA . LEU A 1 198 ? -4.711 12.684 0.070 1.00 98.06 198 LEU A CA 1
ATOM 1536 C C . LEU A 1 198 ? -5.209 12.996 1.481 1.00 98.06 198 LEU A C 1
ATOM 1538 O O . LEU A 1 198 ? -6.402 13.238 1.655 1.00 98.06 198 LEU A O 1
ATOM 1542 N N . PHE A 1 199 ? -4.307 13.088 2.457 1.00 98.12 199 PHE A N 1
ATOM 1543 C CA . PHE A 1 199 ? -4.640 13.377 3.850 1.00 98.12 199 PHE A CA 1
ATOM 1544 C C . PHE A 1 199 ? -5.373 14.710 4.027 1.00 98.12 199 PHE A C 1
ATOM 1546 O O . PHE A 1 199 ? -6.335 14.780 4.791 1.00 98.12 199 PHE A O 1
ATOM 1553 N N . GLN A 1 200 ? -4.971 15.740 3.279 1.00 97.12 200 GLN A N 1
ATOM 1554 C CA . GLN A 1 200 ? -5.644 17.042 3.261 1.00 97.12 200 GLN A CA 1
ATOM 1555 C C . GLN A 1 200 ? -7.013 16.996 2.564 1.00 97.12 200 GLN A C 1
ATOM 1557 O O . GLN A 1 200 ? -7.901 17.773 2.905 1.00 97.12 200 GLN A O 1
ATOM 1562 N N . SER A 1 201 ? -7.191 16.099 1.589 1.00 94.44 201 SER A N 1
ATOM 1563 C CA . SER A 1 201 ? -8.424 15.995 0.794 1.00 94.44 201 SER A CA 1
ATOM 1564 C C . SER A 1 201 ? -9.515 15.120 1.417 1.00 94.44 201 SER A C 1
ATOM 1566 O O . SER A 1 201 ? -10.697 15.342 1.159 1.00 94.44 201 SER A O 1
ATOM 1568 N N . LYS A 1 202 ? -9.142 14.098 2.197 1.00 86.25 202 LYS A N 1
ATOM 1569 C CA . LYS A 1 202 ? -10.106 13.194 2.838 1.00 86.25 202 LYS A CA 1
ATOM 1570 C C . LYS A 1 202 ? -10.660 13.845 4.107 1.00 86.25 202 LYS A C 1
ATOM 1572 O O . LYS A 1 202 ? -9.942 14.595 4.764 1.00 86.25 202 LYS A O 1
ATOM 1577 N N . GLY A 1 203 ? -11.920 13.563 4.443 1.00 65.69 203 GLY A N 1
ATOM 1578 C CA . GLY A 1 203 ? -12.571 13.966 5.701 1.00 65.69 203 GLY A CA 1
ATOM 1579 C C . GLY A 1 203 ? -12.001 13.202 6.880 1.00 65.69 203 GLY A C 1
ATOM 1580 O O . GLY A 1 203 ? -11.917 11.959 6.778 1.00 65.69 203 GLY A O 1
#

Secondary structure (DSSP, 8-state):
-EEE-SSSSS--EEEEEEEETTEEEEEEEETTS-EEEEE--HHHHHHTT--SHHHHHHIIIIIT---HHHHHHHHHHHHHHHTT-TT-EETTEETTTTB-HHHHHHHHHHHHHTT--TT-HHHHHHHHHHHGGG-HHHHHHHHH---HHHHHHHHIIIII--B-TTS-SEEP--SS-GGGTTSEETTHHHHHHHHHHHHHH--

Mean predicted aligned error: 8.74 Å

pLDDT: mean 84.45, std 17.12, range [40.28, 98.69]

Foldseek 3Di:
DDWDDPPPPPFIWDWDFDQDLNFTWTFIDGPPPDRQATEQTPLLVLLVPDQDLVSQLCSCCVPLLFDLLLSLLLSLQLCVQAVLQQQDDDPQFGGSLRDHDVLLVVLCVQQVRHVHHSRGSSSNSVSLSVVCSVVVVLSVCRNPDPQNLLSNLSCQVPPSVQFDPVQPADARDHDPCPVRRVTHGDCSVSSSVSSVVSSVVDD